Protein AF-A0A942P7G5-F1 (afdb_monomer_lite)

Sequence (363 aa):
MPALSTTRSLRNPAKSPTRCRNHKKAKTTAGSHGHAPYDFLNQSFAAVSHFDGCKRAKTPTVEKQFFASLNQFSNKYKLITITASSNTFPYCLLSAFEQAKKELSKSNPQTSLIITQNKGETMLATVEEIGISYTLYYVSLNALDWLHQRGEKKTFFLMLSIYSYLYNVIRMSLPSGNDFLTGCYDAIADWLENSECEYEPQEWKENKALITAMRRKQPILEGTVRAPIHLYAFEQRVKDYQPLEKNEEEFLGIAKRFLSLYVHYPQRNFFDNIYTEHLEEPEDERAYPDQYFSFFWDDNSWLHDCLMEYINSDLQERCVFEQPAVVEYFHSNGSTSNSNLNFEKLLLQSLSDLSTITYKLTA

pLDDT: mean 83.57, std 18.46, range [31.02, 98.69]

Radius of gyration: 32.18 Å; chains: 1; bounding box: 63×43×116 Å

Structure (mmCIF, N/CA/C/O backbone):
data_AF-A0A942P7G5-F1
#
_entry.id   AF-A0A942P7G5-F1
#
loop_
_atom_site.group_PDB
_atom_site.id
_atom_site.type_symbol
_atom_site.label_atom_id
_atom_site.label_alt_id
_atom_site.label_comp_id
_atom_site.label_asym_id
_atom_site.label_entity_id
_atom_site.label_seq_id
_atom_site.pdbx_PDB_ins_code
_atom_site.Cartn_x
_atom_site.Cartn_y
_atom_site.Cartn_z
_atom_site.occupancy
_atom_site.B_iso_or_equiv
_atom_site.auth_seq_id
_atom_site.auth_comp_id
_atom_site.auth_asym_id
_atom_site.auth_atom_id
_atom_site.pdbx_PDB_model_num
ATOM 1 N N . MET A 1 1 ? 27.234 10.888 30.099 1.00 33.59 1 MET A N 1
ATOM 2 C CA . MET A 1 1 ? 27.508 11.987 31.053 1.00 33.59 1 MET A CA 1
ATOM 3 C C . MET A 1 1 ? 26.619 11.806 32.285 1.00 33.59 1 MET A C 1
ATOM 5 O O . MET A 1 1 ? 25.441 12.120 32.189 1.00 33.59 1 MET A O 1
ATOM 9 N N . PRO A 1 2 ? 27.114 11.231 33.397 1.00 33.16 2 PRO A N 1
ATOM 10 C CA . PRO A 1 2 ? 26.359 11.122 34.645 1.00 33.16 2 PRO A CA 1
ATOM 11 C C . PRO A 1 2 ? 26.643 12.315 35.575 1.00 33.16 2 PRO A C 1
ATOM 13 O O . PRO A 1 2 ? 27.787 12.746 35.719 1.00 33.16 2 PRO A O 1
ATOM 16 N N . ALA A 1 3 ? 25.596 12.837 36.216 1.00 34.25 3 ALA A N 1
ATOM 17 C CA . ALA A 1 3 ? 25.679 13.927 37.182 1.00 34.25 3 ALA A CA 1
ATOM 18 C C . ALA A 1 3 ? 25.902 13.397 38.615 1.00 34.25 3 ALA A C 1
ATOM 20 O O . ALA A 1 3 ? 25.098 12.629 39.135 1.00 34.25 3 ALA A O 1
ATOM 21 N N . LEU A 1 4 ? 27.052 13.786 39.186 1.00 33.34 4 LEU A N 1
ATOM 22 C CA . LEU A 1 4 ? 27.293 14.423 40.501 1.00 33.34 4 LEU A CA 1
ATOM 23 C C . LEU A 1 4 ? 26.184 14.315 41.570 1.00 33.34 4 LEU A C 1
ATOM 25 O O . LEU A 1 4 ? 25.012 14.487 41.282 1.00 33.34 4 LEU A O 1
ATOM 29 N N . SER A 1 5 ? 26.439 14.286 42.874 1.00 33.31 5 SER A N 1
ATOM 30 C CA . SER A 1 5 ? 27.597 14.059 43.739 1.00 33.31 5 SER A CA 1
ATOM 31 C C . SER A 1 5 ? 27.008 14.0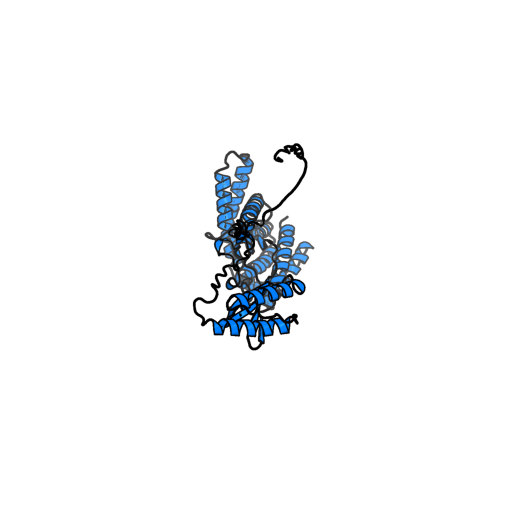54 45.157 1.00 33.31 5 SER A C 1
ATOM 33 O O . SER A 1 5 ? 26.158 14.873 45.504 1.00 33.31 5 SER A O 1
ATOM 35 N N . THR A 1 6 ? 27.452 13.107 45.967 1.00 37.81 6 THR A N 1
ATOM 36 C CA . THR A 1 6 ? 27.177 12.927 47.395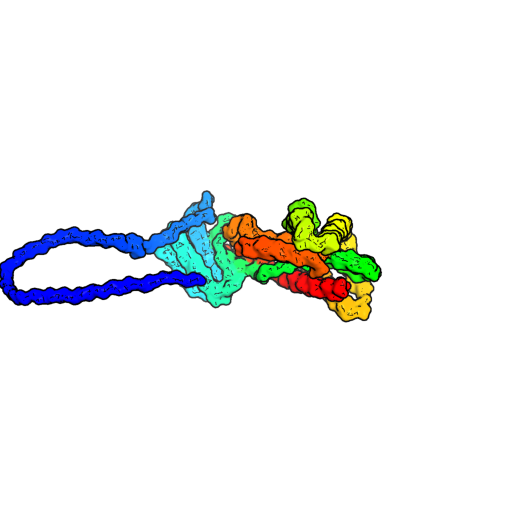 1.00 37.81 6 THR A CA 1
ATOM 37 C C . THR A 1 6 ? 27.602 14.120 48.253 1.00 37.81 6 THR A C 1
ATOM 39 O O . THR A 1 6 ? 28.708 14.617 48.095 1.00 37.81 6 THR A O 1
ATOM 42 N N . THR A 1 7 ? 26.827 14.457 49.289 1.00 33.00 7 THR A N 1
ATOM 43 C CA . THR A 1 7 ? 27.371 14.767 50.631 1.00 33.00 7 THR A CA 1
ATOM 44 C C . THR A 1 7 ? 26.280 14.638 51.703 1.00 33.00 7 THR A C 1
ATOM 46 O O . THR A 1 7 ? 25.320 15.401 51.752 1.00 33.00 7 THR A O 1
ATOM 49 N N . ARG A 1 8 ? 26.430 13.644 52.590 1.00 33.56 8 ARG A N 1
ATOM 50 C CA . ARG A 1 8 ? 25.669 13.506 53.843 1.00 33.56 8 ARG A CA 1
ATOM 51 C C . ARG A 1 8 ? 26.438 14.208 54.960 1.00 33.56 8 ARG A C 1
ATOM 53 O O . ARG A 1 8 ? 27.599 13.890 55.192 1.00 33.56 8 ARG A O 1
ATOM 60 N N . SER A 1 9 ? 25.774 15.105 55.683 1.00 33.72 9 SER A N 1
ATOM 61 C CA . SER A 1 9 ? 26.273 15.679 56.936 1.00 33.72 9 SER A CA 1
ATOM 62 C C . SER A 1 9 ? 25.771 14.845 58.123 1.00 33.72 9 SER A C 1
ATOM 64 O O . SER A 1 9 ? 24.569 14.632 58.294 1.00 33.72 9 SER A O 1
ATOM 66 N N . LEU A 1 10 ? 26.719 14.325 58.907 1.00 34.88 10 LEU A N 1
ATOM 67 C CA . LEU A 1 10 ? 26.517 13.558 60.137 1.00 34.88 10 LEU A CA 1
ATOM 68 C C . LEU A 1 10 ? 26.153 14.514 61.288 1.00 34.88 10 LEU A C 1
ATOM 70 O O . LEU A 1 10 ? 26.914 15.428 61.600 1.00 34.88 10 LEU A O 1
ATOM 74 N N . ARG A 1 11 ? 25.000 14.306 61.942 1.00 39.78 11 ARG A N 1
ATOM 75 C CA . ARG A 1 11 ? 24.613 15.037 63.165 1.00 39.78 11 ARG A CA 1
ATOM 76 C C . ARG A 1 11 ? 25.158 14.342 64.415 1.00 39.78 11 ARG A C 1
ATOM 78 O O . ARG A 1 11 ? 24.979 13.141 64.589 1.00 39.78 11 ARG A O 1
ATOM 85 N N . ASN A 1 12 ? 25.756 15.134 65.305 1.00 35.50 12 ASN A N 1
ATOM 86 C CA . ASN A 1 12 ? 26.215 14.714 66.631 1.00 35.50 12 ASN A CA 1
ATOM 87 C C . ASN A 1 12 ? 25.039 14.339 67.558 1.00 35.50 12 ASN A C 1
ATOM 89 O O . ASN A 1 12 ? 23.993 14.992 67.501 1.00 35.50 12 ASN A O 1
ATOM 93 N N . PRO A 1 13 ? 25.201 13.351 68.458 1.00 41.38 13 PRO A N 1
ATOM 94 C CA . PRO A 1 13 ? 24.170 12.993 69.426 1.00 41.38 13 PRO A CA 1
ATOM 95 C C . PRO A 1 13 ? 24.074 14.029 70.558 1.00 41.38 13 PRO A C 1
ATOM 97 O O . PRO A 1 13 ? 25.080 14.472 71.116 1.00 41.38 13 PRO A O 1
ATOM 100 N N . ALA A 1 14 ? 22.846 14.410 70.911 1.00 39.25 14 ALA A N 1
ATOM 101 C CA . ALA A 1 14 ? 22.562 15.321 72.015 1.00 39.25 14 ALA A CA 1
ATOM 102 C C . ALA A 1 14 ? 22.752 14.628 73.379 1.00 39.25 14 ALA A C 1
ATOM 104 O O . ALA A 1 14 ? 22.301 13.503 73.589 1.00 39.25 14 ALA A O 1
ATOM 105 N N . LYS A 1 15 ? 23.408 15.324 74.316 1.00 39.47 15 LYS A N 1
ATOM 106 C CA . LYS A 1 15 ? 23.588 14.902 75.715 1.00 39.47 15 LYS A CA 1
ATOM 107 C C . LYS A 1 15 ? 22.266 15.001 76.489 1.00 39.47 15 LYS A C 1
ATOM 109 O O . LYS A 1 15 ? 21.548 15.989 76.368 1.00 39.47 15 LYS A O 1
ATOM 114 N N . SER A 1 16 ? 21.987 14.013 77.334 1.00 38.44 16 SER A N 1
ATOM 115 C CA . SER A 1 16 ? 20.849 13.992 78.262 1.00 38.44 16 SER A CA 1
ATOM 116 C C . SER A 1 16 ? 21.123 14.806 79.536 1.00 38.44 16 SER A C 1
ATOM 118 O O . SER A 1 16 ? 22.168 14.581 80.153 1.00 38.44 16 SER A O 1
ATOM 120 N N . PRO A 1 17 ? 20.190 15.648 80.018 1.00 40.62 17 PRO A N 1
ATOM 121 C CA . PRO A 1 17 ? 20.192 16.114 81.397 1.00 40.62 17 PRO A CA 1
ATOM 122 C C . PRO A 1 17 ? 19.245 15.291 82.290 1.00 40.62 17 PRO A C 1
ATOM 124 O O . PRO A 1 17 ? 18.255 14.704 81.853 1.00 40.62 17 PRO A O 1
ATOM 127 N N . THR A 1 18 ? 19.602 15.241 83.568 1.00 33.59 18 THR A N 1
ATOM 128 C CA . THR A 1 18 ? 19.174 14.283 84.594 1.00 33.59 18 THR A CA 1
ATOM 129 C C . THR A 1 18 ? 17.963 14.762 85.426 1.00 33.59 18 THR A C 1
ATOM 131 O O . THR A 1 18 ? 17.911 15.910 85.839 1.00 33.59 18 THR A O 1
ATOM 134 N N . ARG A 1 19 ? 17.053 13.815 85.725 1.00 31.02 19 ARG A N 1
ATOM 135 C CA . ARG A 1 19 ? 16.113 13.626 86.871 1.00 31.02 19 ARG A CA 1
ATOM 136 C C . ARG A 1 19 ? 15.159 14.726 87.430 1.00 31.02 19 ARG A C 1
ATOM 138 O O . ARG A 1 19 ? 15.564 15.663 88.098 1.00 31.02 19 ARG A O 1
ATOM 145 N N . CYS A 1 20 ? 13.881 14.305 87.441 1.00 32.84 20 CYS A N 1
ATOM 146 C CA . CYS A 1 20 ? 12.905 14.181 88.556 1.00 32.84 20 CYS A CA 1
ATOM 147 C C . CYS A 1 20 ? 12.002 15.341 89.063 1.00 32.84 20 CYS A C 1
ATOM 149 O O . CYS A 1 20 ? 12.408 16.175 89.856 1.00 32.84 20 CYS A O 1
ATOM 151 N N . ARG A 1 21 ? 10.694 15.090 88.831 1.00 32.59 21 ARG A N 1
ATOM 152 C CA . ARG A 1 21 ? 9.511 15.113 89.738 1.00 32.59 21 ARG A CA 1
ATOM 153 C C . ARG A 1 21 ? 8.764 16.427 90.070 1.00 32.59 21 ARG A C 1
ATOM 155 O O . ARG A 1 21 ? 9.206 17.236 90.868 1.00 32.59 21 ARG A O 1
ATOM 162 N N . ASN A 1 22 ? 7.492 16.398 89.636 1.00 33.69 22 ASN A N 1
ATOM 163 C CA . ASN A 1 22 ? 6.233 16.580 90.390 1.00 33.69 22 ASN A CA 1
ATOM 164 C C . ASN A 1 22 ? 5.309 17.780 90.070 1.00 33.69 22 ASN A C 1
ATOM 166 O O . ASN A 1 22 ? 5.595 18.930 90.362 1.00 33.69 22 ASN A O 1
ATOM 170 N N . HIS A 1 23 ? 4.113 17.383 89.607 1.00 38.69 23 HIS A N 1
ATOM 171 C CA . HIS A 1 23 ? 2.764 17.924 89.828 1.00 38.69 23 HIS A CA 1
ATOM 172 C C . HIS A 1 23 ? 2.414 19.366 89.426 1.00 38.69 23 HIS A C 1
ATOM 174 O O . HIS A 1 23 ? 2.637 20.311 90.172 1.00 38.69 23 HIS A O 1
ATOM 180 N N . LYS A 1 24 ? 1.603 19.474 88.361 1.00 37.78 24 LYS A N 1
ATOM 181 C CA . LYS A 1 24 ? 0.231 20.028 88.397 1.00 37.78 24 LYS A CA 1
ATOM 182 C C . LYS A 1 24 ? -0.483 19.704 87.077 1.00 37.78 24 LYS A C 1
ATOM 184 O O . LYS A 1 24 ? 0.088 19.878 86.007 1.00 37.78 24 LYS A O 1
ATOM 189 N N . LYS A 1 25 ? -1.721 19.198 87.156 1.00 49.53 25 LYS A N 1
ATOM 190 C CA . LYS A 1 25 ? -2.608 18.995 85.996 1.00 49.53 25 LYS A CA 1
ATOM 191 C C . LYS A 1 25 ? -2.869 20.356 85.341 1.00 49.53 25 LYS A C 1
ATOM 193 O O . LYS A 1 25 ? -3.625 21.153 85.890 1.00 49.53 25 LYS A O 1
ATOM 198 N N . ALA A 1 26 ? -2.252 20.611 84.192 1.00 41.62 26 ALA A N 1
ATOM 199 C CA . ALA A 1 26 ? -2.633 21.705 83.310 1.00 41.62 26 ALA A CA 1
ATOM 200 C C . ALA A 1 26 ? -3.673 21.184 82.310 1.00 41.62 26 ALA A C 1
ATOM 202 O O . ALA A 1 26 ? -3.536 20.086 81.773 1.00 41.62 26 ALA A O 1
ATOM 203 N N . LYS A 1 27 ? -4.746 21.959 82.139 1.00 44.16 27 LYS A N 1
ATOM 204 C CA . LYS A 1 27 ? -5.853 21.701 81.215 1.00 44.16 27 LYS A CA 1
ATOM 205 C C . LYS A 1 27 ? -5.316 21.412 79.813 1.00 44.16 27 LYS A C 1
ATOM 207 O O . LYS A 1 27 ? -4.472 22.157 79.326 1.00 44.16 27 LYS A O 1
ATOM 212 N N . THR A 1 28 ? -5.849 20.380 79.165 1.00 37.69 28 THR A N 1
ATOM 213 C CA . THR A 1 28 ? -5.653 20.124 77.738 1.00 37.69 28 THR A CA 1
ATOM 214 C C . THR A 1 28 ? -6.253 21.296 76.964 1.00 37.69 28 THR A C 1
ATOM 216 O O . THR A 1 28 ? -7.458 21.354 76.730 1.00 37.69 28 THR A O 1
ATOM 219 N N . THR A 1 29 ? -5.434 22.283 76.616 1.00 45.34 29 THR A N 1
ATOM 220 C CA . THR A 1 29 ? -5.747 23.195 75.521 1.00 45.34 29 THR A CA 1
ATOM 221 C C . THR A 1 29 ? -5.783 22.345 74.261 1.00 45.34 29 THR A C 1
ATOM 223 O O . THR A 1 29 ? -4.770 21.765 73.873 1.00 45.34 29 THR A O 1
ATOM 226 N N . ALA A 1 30 ? -6.968 22.214 73.665 1.00 48.12 30 ALA A N 1
ATOM 227 C CA . ALA A 1 30 ? -7.118 2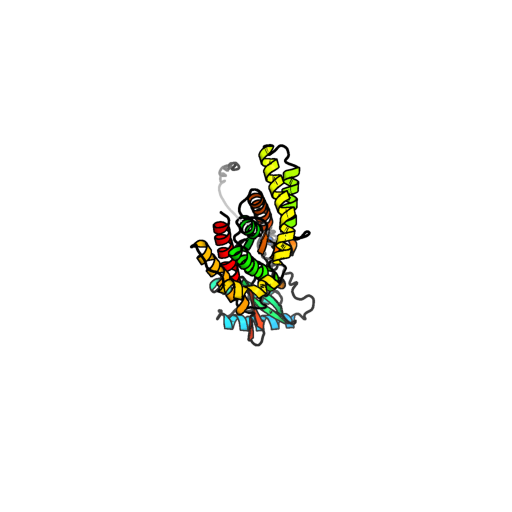1.676 72.325 1.00 48.12 30 ALA A CA 1
ATOM 228 C C . ALA A 1 30 ? -6.289 22.562 71.387 1.00 48.12 30 ALA A C 1
ATOM 230 O O . ALA A 1 30 ? -6.684 23.681 71.065 1.00 48.12 30 ALA A O 1
ATOM 231 N N . GLY A 1 31 ? -5.093 22.093 71.031 1.00 42.81 31 GLY A N 1
ATOM 232 C CA . GLY A 1 31 ? -4.330 22.679 69.944 1.00 42.81 31 GLY A CA 1
ATOM 233 C C . GLY A 1 31 ? -5.167 22.570 68.677 1.00 42.81 31 GLY A C 1
ATOM 234 O O . GLY A 1 31 ? -5.788 21.532 68.431 1.00 42.81 31 GLY A O 1
ATOM 235 N N . SER A 1 32 ? -5.214 23.646 67.896 1.00 43.31 32 SER A N 1
ATOM 236 C CA . SER A 1 32 ? -5.678 23.577 66.516 1.00 43.31 32 SER A CA 1
ATOM 237 C C . SER A 1 32 ? -5.000 22.382 65.850 1.00 43.31 32 SER A C 1
ATOM 239 O O . SER A 1 32 ? -3.783 22.213 65.965 1.00 43.31 32 SER A O 1
ATOM 241 N N . HIS A 1 33 ? -5.798 21.510 65.228 1.00 52.12 33 HIS A N 1
ATOM 242 C CA . HIS A 1 33 ? -5.269 20.402 64.444 1.00 52.12 33 HIS A CA 1
ATOM 243 C C . HIS A 1 33 ? -4.253 20.998 63.473 1.00 52.12 33 HIS A C 1
ATOM 245 O O . HIS A 1 33 ? -4.576 21.934 62.740 1.00 52.12 33 HIS A O 1
ATOM 251 N N . GLY A 1 34 ? -3.003 20.539 63.575 1.00 50.81 34 GLY A N 1
ATOM 252 C CA . GLY A 1 34 ? -1.918 21.038 62.749 1.00 50.81 34 GLY A CA 1
ATOM 253 C C . GLY A 1 34 ? -2.348 20.994 61.292 1.00 50.81 34 GLY A C 1
ATOM 254 O O . GLY A 1 34 ? -2.881 19.982 60.842 1.00 50.81 34 GLY A O 1
ATOM 255 N N . HIS A 1 35 ? -2.153 22.104 60.582 1.00 55.38 35 HIS A N 1
ATOM 256 C CA . HIS A 1 35 ? -2.294 22.152 59.134 1.00 55.38 35 HIS A CA 1
ATOM 257 C C . HIS A 1 35 ? -1.523 20.970 58.544 1.00 55.38 35 HIS A C 1
ATOM 259 O O . HIS A 1 35 ? -0.297 20.961 58.619 1.00 55.38 35 HIS A O 1
ATOM 265 N N . ALA A 1 36 ? -2.230 19.973 58.008 1.00 58.88 36 ALA A N 1
ATOM 266 C CA . ALA A 1 36 ? -1.640 18.905 57.219 1.00 58.88 36 ALA A CA 1
ATOM 267 C C . ALA A 1 36 ? -1.249 19.526 55.868 1.00 58.88 36 ALA A C 1
ATOM 269 O O . ALA A 1 36 ? -2.125 19.752 55.034 1.00 58.88 36 ALA A O 1
ATOM 270 N N . PRO A 1 37 ? 0.034 19.855 55.618 1.00 57.62 37 PRO A N 1
ATOM 271 C CA . PRO A 1 37 ? 0.430 20.584 54.410 1.00 57.62 37 PRO A CA 1
ATOM 272 C C . PRO A 1 37 ? 0.316 19.712 53.149 1.00 57.62 37 PRO A C 1
ATOM 274 O O . PRO A 1 37 ? 0.441 20.212 52.037 1.00 57.62 37 PRO A O 1
ATOM 277 N N . TYR A 1 38 ? 0.100 18.405 53.332 1.00 56.22 38 TYR A N 1
ATOM 278 C CA . TYR A 1 38 ? 0.186 17.371 52.304 1.00 56.22 38 TYR A CA 1
ATOM 279 C C . TYR A 1 38 ? -1.152 16.683 52.015 1.00 56.22 38 TYR A C 1
ATOM 281 O O . TYR A 1 38 ? -1.185 15.764 51.203 1.00 56.22 38 TYR A O 1
ATOM 289 N N . ASP A 1 39 ? -2.259 17.109 52.635 1.00 55.41 39 ASP A N 1
ATOM 290 C CA . ASP A 1 39 ? -3.559 16.456 52.414 1.00 55.41 39 ASP A CA 1
ATOM 291 C C . ASP A 1 39 ? -4.057 16.616 50.971 1.00 55.41 39 ASP A C 1
ATOM 293 O O . ASP A 1 39 ? -4.753 15.744 50.463 1.00 55.41 39 ASP A O 1
ATOM 297 N N . PHE A 1 40 ? -3.634 17.670 50.264 1.00 64.06 40 PHE A N 1
ATOM 298 C CA . PHE A 1 40 ? -3.947 17.841 48.843 1.00 64.06 40 PHE A CA 1
ATOM 299 C C . PHE A 1 40 ? -3.238 16.813 47.939 1.00 64.06 40 PHE A C 1
ATOM 301 O O . PHE A 1 40 ? -3.746 16.507 46.867 1.00 64.06 40 PHE A O 1
ATOM 308 N N . LEU A 1 41 ? -2.092 16.260 48.365 1.00 61.03 41 LEU A N 1
ATOM 309 C CA . LEU A 1 41 ? -1.337 15.250 47.605 1.00 61.03 41 LEU A CA 1
ATOM 310 C C . LEU A 1 41 ? -1.914 13.837 47.767 1.00 61.03 41 LEU A C 1
ATOM 312 O O . LEU A 1 41 ? -1.601 12.958 46.971 1.00 61.03 41 LEU A O 1
ATOM 316 N N . ASN A 1 42 ? -2.760 13.623 48.779 1.00 57.69 42 ASN A N 1
ATOM 317 C CA . ASN A 1 42 ? -3.476 12.365 49.000 1.00 57.69 42 ASN A CA 1
ATOM 318 C C . ASN A 1 42 ? -4.873 12.356 48.358 1.00 57.69 42 ASN A C 1
ATOM 320 O O . ASN A 1 42 ? -5.586 11.358 48.459 1.00 57.69 42 ASN A O 1
ATOM 324 N N . GLN A 1 43 ? -5.284 13.451 47.713 1.00 58.41 43 GLN A N 1
ATOM 325 C CA . GLN A 1 43 ? -6.537 13.497 46.971 1.00 58.41 43 GLN A CA 1
ATOM 326 C C . GLN A 1 43 ? -6.298 13.049 45.531 1.00 58.41 43 GLN A C 1
ATOM 328 O O . GLN A 1 43 ? -5.663 13.741 44.739 1.00 58.41 43 GLN A O 1
ATOM 333 N N . SER A 1 44 ? -6.835 11.882 45.175 1.00 59.19 44 SER A N 1
ATOM 334 C CA . SER A 1 44 ? -7.008 11.508 43.776 1.00 59.19 44 SER A CA 1
ATOM 335 C C . SER A 1 44 ? -8.251 12.214 43.245 1.00 59.19 44 SER A C 1
ATOM 337 O O . SER A 1 44 ? -9.374 11.881 43.633 1.00 59.19 44 SER A O 1
ATOM 339 N N . PHE A 1 45 ? -8.067 13.188 42.363 1.00 62.47 45 PHE A N 1
ATOM 340 C CA . PHE A 1 45 ? -9.181 13.736 41.602 1.00 62.47 45 PHE A CA 1
ATOM 341 C C . PHE A 1 45 ? -9.605 12.713 40.550 1.00 62.47 45 PHE A C 1
ATOM 343 O O . PHE A 1 45 ? -8.759 12.097 39.899 1.00 62.47 45 PHE A O 1
ATOM 350 N N . ALA A 1 46 ? -10.914 12.522 40.386 1.00 57.66 46 ALA A N 1
ATOM 351 C CA . ALA A 1 46 ? -11.411 11.819 39.214 1.00 57.66 46 ALA A CA 1
ATOM 352 C C . ALA A 1 46 ? -10.934 12.580 37.968 1.00 57.66 46 ALA A C 1
ATOM 354 O O . ALA A 1 46 ? -10.930 13.814 37.968 1.00 57.66 46 ALA A O 1
ATOM 355 N N . ALA A 1 47 ? -10.495 11.849 36.941 1.00 55.41 47 ALA A N 1
ATOM 356 C CA . ALA A 1 47 ? -10.040 12.463 35.703 1.00 55.41 47 ALA A CA 1
ATOM 357 C C . ALA A 1 47 ? -11.122 13.418 35.185 1.00 55.41 47 ALA A C 1
ATOM 359 O O . ALA A 1 47 ? -12.298 13.052 35.114 1.00 55.41 47 ALA A O 1
ATOM 360 N N . VAL A 1 48 ? -10.727 14.645 34.842 1.00 54.34 48 VAL A N 1
ATOM 361 C CA . VAL A 1 48 ? -11.625 15.591 34.183 1.00 54.34 48 VAL A CA 1
ATOM 362 C C . VAL A 1 48 ? -11.909 15.025 32.798 1.00 54.34 48 VAL A C 1
ATOM 364 O O . VAL A 1 48 ? -11.101 15.147 31.884 1.00 54.34 48 VAL A O 1
ATOM 367 N N . SER A 1 49 ? -13.037 14.336 32.660 1.00 49.88 49 SER A N 1
ATOM 368 C CA . SER A 1 49 ? -13.440 13.756 31.389 1.00 49.88 49 SER A CA 1
ATOM 369 C C . SER A 1 49 ? -14.185 14.802 30.567 1.00 49.88 49 SER A C 1
ATOM 371 O O . SER A 1 49 ? -15.334 15.136 30.874 1.00 49.88 49 SER A O 1
ATOM 373 N N . HIS A 1 50 ? -13.564 15.283 29.494 1.00 47.84 50 HIS A N 1
ATOM 374 C CA . HIS A 1 50 ? -14.294 15.916 28.403 1.00 47.84 50 HIS A CA 1
ATOM 375 C C . HIS A 1 50 ? -14.989 14.811 27.599 1.00 47.84 50 HIS A C 1
ATOM 377 O O . HIS A 1 50 ? -14.413 14.215 26.698 1.00 47.84 50 HIS A O 1
ATOM 383 N N . PHE A 1 51 ? -16.233 14.481 27.958 1.00 51.22 51 PHE A N 1
ATOM 384 C CA . PHE A 1 51 ? -17.071 13.616 27.126 1.00 51.22 51 PHE A CA 1
ATOM 385 C C . PHE A 1 51 ? -17.571 14.437 25.925 1.00 51.22 51 PHE A C 1
ATOM 387 O O . PHE A 1 51 ? -18.695 14.939 25.922 1.00 51.22 51 PHE A O 1
ATOM 394 N N . ASP A 1 52 ? -16.715 14.626 24.917 1.00 52.59 52 ASP A N 1
ATOM 395 C CA . ASP A 1 52 ? -17.044 15.381 23.696 1.00 52.59 52 ASP A CA 1
ATOM 396 C C . ASP A 1 52 ? -18.041 14.639 22.785 1.00 52.59 52 ASP A C 1
ATOM 398 O O . ASP A 1 52 ? -18.701 15.247 21.938 1.00 52.59 52 ASP A O 1
ATOM 402 N N . GLY A 1 53 ? -18.231 13.336 23.017 1.00 48.78 53 GLY A N 1
ATOM 403 C CA . GLY A 1 53 ? -19.025 12.439 22.178 1.00 48.78 53 GLY A CA 1
ATOM 404 C C . GLY A 1 53 ? -20.530 12.711 22.126 1.00 48.78 53 GLY A C 1
ATOM 405 O O . GLY A 1 53 ? -21.231 11.978 21.441 1.00 48.78 53 GLY A O 1
ATOM 406 N N . CYS A 1 54 ? -21.076 13.715 22.825 1.00 47.22 54 CYS A N 1
ATOM 407 C CA . CYS A 1 54 ? -22.521 13.984 22.848 1.00 47.22 54 CYS A CA 1
ATOM 408 C C . CYS A 1 54 ? -22.872 15.475 22.969 1.00 47.22 54 CYS A C 1
ATOM 410 O O . CYS A 1 54 ? -23.621 15.875 23.855 1.00 47.22 54 CYS A O 1
ATOM 412 N N . LYS A 1 55 ? -22.440 16.317 22.023 1.00 46.94 55 LYS A N 1
ATOM 413 C CA . LYS A 1 55 ? -22.895 17.727 21.965 1.00 46.94 55 LYS A CA 1
ATOM 414 C C . LYS A 1 55 ? -24.404 17.899 21.671 1.00 46.94 55 LYS A C 1
ATOM 416 O O . LYS A 1 55 ? -24.899 19.022 21.692 1.00 46.94 55 LYS A O 1
ATOM 421 N N . ARG A 1 56 ? -25.159 16.817 21.399 1.00 42.97 56 ARG A N 1
ATOM 422 C CA . ARG A 1 56 ? -26.586 16.869 20.997 1.00 42.97 56 ARG A CA 1
ATOM 423 C C . ARG A 1 56 ? -27.544 15.863 21.660 1.00 42.97 56 ARG A C 1
ATOM 425 O O . ARG A 1 56 ? -28.749 15.984 21.445 1.00 42.97 56 ARG A O 1
ATOM 432 N N . ALA A 1 57 ? -27.079 14.897 22.452 1.00 50.38 57 ALA A N 1
ATOM 433 C CA . ALA A 1 57 ? -27.941 13.828 22.973 1.00 50.38 57 ALA A CA 1
ATOM 434 C C . ALA A 1 57 ? -28.382 14.071 24.427 1.00 50.38 57 ALA A C 1
ATOM 436 O O . ALA A 1 57 ? -27.610 14.544 25.258 1.00 50.38 57 ALA A O 1
ATOM 437 N N . LYS A 1 58 ? -29.633 13.716 24.755 1.00 59.69 58 LYS A N 1
ATOM 438 C CA . LYS A 1 58 ? -30.129 13.729 26.141 1.00 59.69 58 LYS A CA 1
ATOM 439 C C . LYS A 1 58 ? -29.359 12.678 26.946 1.00 59.69 58 LYS A C 1
ATOM 441 O O . LYS A 1 58 ? -29.460 11.490 26.648 1.00 59.69 58 LYS A O 1
ATOM 446 N N . THR A 1 59 ? -28.659 13.113 27.989 1.00 65.50 59 THR A N 1
ATOM 447 C CA . THR A 1 59 ? -27.777 12.326 28.873 1.00 65.50 59 THR A CA 1
ATOM 448 C C . THR A 1 59 ? -28.291 10.919 29.244 1.00 65.50 59 THR A C 1
ATOM 450 O O . THR A 1 59 ? -27.534 9.963 29.093 1.00 65.50 59 THR A O 1
ATOM 453 N N . PRO A 1 60 ? -29.577 10.722 29.619 1.00 70.12 60 PRO A N 1
ATOM 454 C CA . PRO A 1 60 ? -30.100 9.397 29.986 1.00 70.12 60 PRO A CA 1
ATOM 455 C C . PRO A 1 60 ? -30.214 8.415 28.810 1.00 70.12 60 PRO A C 1
ATOM 457 O O . PRO A 1 60 ? -30.258 7.203 28.999 1.00 70.12 60 PRO A O 1
ATOM 460 N N . THR A 1 61 ? -30.322 8.932 27.583 1.00 81.88 61 THR A N 1
ATOM 461 C CA . THR A 1 61 ? -30.468 8.102 26.377 1.00 81.88 61 THR A CA 1
ATOM 462 C C . THR A 1 61 ? -29.128 7.482 25.995 1.00 81.88 61 THR A C 1
ATOM 464 O O . THR A 1 61 ? -29.076 6.295 25.695 1.00 81.88 61 THR A O 1
ATOM 467 N N . VAL A 1 62 ? -28.051 8.264 26.104 1.00 83.00 62 VAL A N 1
ATOM 468 C CA . VAL A 1 62 ? -26.670 7.844 25.826 1.00 83.00 62 VAL A CA 1
ATOM 469 C C . VAL A 1 62 ? -26.239 6.736 26.778 1.00 83.00 62 VAL A C 1
ATOM 471 O O . VAL A 1 62 ? -25.769 5.690 26.343 1.00 83.00 62 VAL A O 1
ATOM 474 N N . GLU A 1 63 ? -26.462 6.937 28.078 1.00 85.44 63 GLU A N 1
ATOM 475 C CA . GLU A 1 63 ? -26.134 5.947 29.106 1.00 85.44 63 GLU A CA 1
ATOM 476 C C . GLU A 1 63 ? -26.867 4.621 28.859 1.00 85.44 63 GLU A C 1
ATOM 478 O O . GLU A 1 63 ? -26.259 3.551 28.855 1.00 85.44 63 GLU A O 1
ATOM 483 N N . LYS A 1 64 ? -28.171 4.686 28.565 1.00 86.62 64 LYS A N 1
ATOM 484 C CA . LYS A 1 64 ? -28.977 3.498 28.268 1.00 86.62 64 LYS A CA 1
ATOM 485 C C . LYS A 1 64 ? -28.495 2.762 27.013 1.00 86.62 64 LYS A C 1
ATOM 487 O O . LYS A 1 64 ? -28.428 1.534 27.029 1.00 86.62 64 LYS A O 1
ATOM 492 N N . GLN A 1 65 ? -28.196 3.489 25.935 1.00 88.81 65 GLN A N 1
ATOM 493 C CA . GLN A 1 65 ? -27.705 2.903 24.684 1.00 88.81 65 GLN A CA 1
ATOM 494 C C . GLN A 1 65 ? -26.337 2.238 24.884 1.00 88.81 65 GLN A C 1
ATOM 496 O O . GLN A 1 65 ? -26.156 1.086 24.491 1.00 88.81 65 GLN A O 1
ATOM 501 N N . PHE A 1 66 ? -25.429 2.904 25.601 1.00 90.19 66 PHE A N 1
ATOM 502 C CA . PHE A 1 66 ? -24.126 2.353 25.959 1.00 90.19 66 PHE A CA 1
ATOM 503 C C . PHE A 1 66 ? -24.250 1.041 26.741 1.00 90.19 66 PHE A C 1
ATOM 505 O O . PHE A 1 66 ? -23.655 0.042 26.350 1.00 90.19 66 PHE A O 1
ATOM 512 N N . PHE A 1 67 ? -25.048 0.993 27.814 1.00 90.06 67 PHE A N 1
ATOM 513 C CA . PHE A 1 67 ? -25.177 -0.236 28.608 1.00 90.06 67 PHE A CA 1
ATOM 514 C C . PHE A 1 67 ? -25.895 -1.362 27.852 1.00 90.06 67 PHE A C 1
ATOM 516 O O . PHE A 1 67 ? -25.574 -2.534 28.048 1.00 90.06 67 PHE A O 1
ATOM 523 N N . ALA A 1 68 ? -26.830 -1.036 26.954 1.00 90.06 68 ALA A N 1
ATOM 524 C CA . ALA A 1 68 ? -27.421 -2.031 26.061 1.00 90.06 68 ALA A CA 1
ATOM 525 C C . ALA A 1 68 ? -26.362 -2.642 25.126 1.00 90.06 68 ALA A C 1
ATOM 527 O O . ALA A 1 68 ? -26.302 -3.862 24.979 1.00 90.06 68 ALA A O 1
ATOM 528 N N . SER A 1 69 ? -25.498 -1.800 24.559 1.00 92.62 69 SER A N 1
ATOM 529 C CA . SER A 1 69 ? -24.365 -2.215 23.730 1.00 92.62 69 SER A CA 1
ATOM 530 C C . SER A 1 69 ? -23.344 -3.054 24.514 1.00 92.62 69 SER A C 1
ATOM 532 O O . SER A 1 69 ? -22.948 -4.133 24.070 1.00 92.62 69 SER A O 1
ATOM 534 N N . LEU A 1 70 ? -22.999 -2.629 25.734 1.00 91.31 70 LEU A N 1
ATOM 535 C CA . LEU A 1 70 ? -22.097 -3.342 26.643 1.00 91.31 70 LEU A CA 1
ATOM 536 C C . LEU A 1 70 ? -22.589 -4.749 26.975 1.00 91.31 70 LEU A C 1
ATOM 538 O O . LEU A 1 70 ? -21.782 -5.674 27.048 1.00 91.31 70 LEU A O 1
ATOM 542 N N . ASN A 1 71 ? -23.899 -4.933 27.141 1.00 89.69 71 ASN A N 1
ATOM 543 C CA . ASN A 1 71 ? -24.471 -6.258 27.356 1.00 89.69 71 ASN A CA 1
ATOM 544 C C . ASN A 1 71 ? -24.263 -7.168 26.138 1.00 89.69 71 ASN A C 1
ATOM 546 O O . ASN A 1 71 ? -23.857 -8.316 26.307 1.00 89.69 71 ASN A O 1
ATOM 550 N N . GLN A 1 72 ? -24.484 -6.669 24.917 1.00 90.62 72 GLN A N 1
ATOM 551 C CA . GLN A 1 72 ? -24.245 -7.465 23.705 1.00 90.62 72 GLN A CA 1
ATOM 552 C C . GLN A 1 72 ? -22.768 -7.812 23.525 1.00 90.62 72 GLN A C 1
ATOM 554 O O . GLN A 1 72 ? -22.430 -8.965 23.258 1.00 90.62 72 GLN A O 1
ATOM 559 N N . PHE A 1 73 ? -21.889 -6.835 23.738 1.00 91.62 73 PHE A N 1
ATOM 560 C CA . PHE A 1 73 ? -20.445 -7.034 23.733 1.00 91.62 73 PHE A CA 1
ATOM 561 C C . PHE A 1 73 ? -20.018 -8.099 24.761 1.00 91.62 73 PHE A C 1
ATOM 563 O O . PHE A 1 73 ? -19.362 -9.082 24.412 1.00 91.62 73 PHE A O 1
ATOM 570 N N . SER A 1 74 ? -20.470 -7.967 26.011 1.00 90.06 74 SER A N 1
ATOM 571 C CA . SER A 1 74 ? -20.140 -8.900 27.098 1.00 90.06 74 SER A CA 1
ATOM 572 C C . SER A 1 74 ? -20.634 -10.317 26.806 1.00 90.06 74 SER A C 1
ATOM 574 O O . SER A 1 74 ? -19.913 -11.280 27.060 1.00 90.06 74 SER A O 1
ATOM 576 N N . ASN A 1 75 ? -21.828 -10.452 26.219 1.00 88.69 75 ASN A N 1
ATOM 577 C CA . ASN A 1 75 ? -22.379 -11.742 25.805 1.00 88.69 75 ASN A CA 1
ATOM 578 C C . ASN A 1 75 ? -21.533 -12.399 24.708 1.00 88.69 75 ASN A C 1
ATOM 580 O O . ASN A 1 75 ? -21.252 -13.596 24.790 1.00 88.69 75 ASN A O 1
ATOM 584 N N . LYS A 1 76 ? -21.107 -11.629 23.696 1.00 89.44 76 LYS A N 1
ATOM 5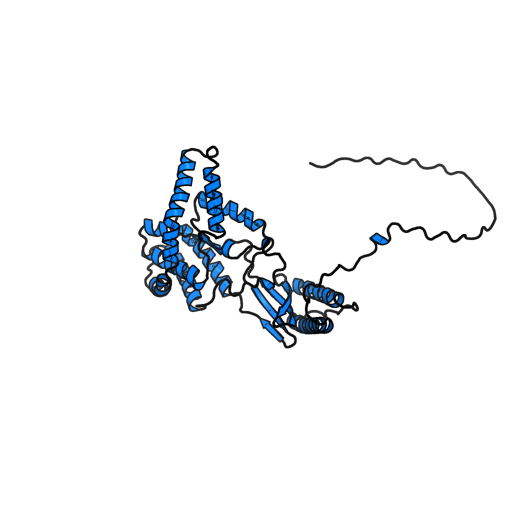85 C CA . LYS A 1 76 ? -20.305 -12.147 22.581 1.00 89.44 76 LYS A CA 1
ATOM 586 C C . LYS A 1 76 ? -18.942 -12.652 23.052 1.00 89.44 76 LYS A C 1
ATOM 588 O O . LYS A 1 76 ? -18.566 -13.781 22.738 1.00 89.44 76 LYS A O 1
ATOM 593 N N . TYR A 1 77 ? -18.227 -11.833 23.819 1.00 87.50 77 TYR A N 1
ATOM 594 C CA . TYR A 1 77 ? -16.885 -12.160 24.309 1.00 87.50 77 TYR A CA 1
ATOM 595 C C . TYR A 1 77 ? -16.894 -13.001 25.595 1.00 87.50 77 TYR A C 1
ATOM 597 O O . TYR A 1 77 ? -15.833 -13.359 26.097 1.00 87.50 77 TYR A O 1
ATOM 605 N N . LYS A 1 78 ? -18.082 -13.365 26.106 1.00 86.31 78 LYS A N 1
ATOM 606 C CA . LYS A 1 78 ? -18.279 -14.151 27.338 1.00 86.31 78 LYS A CA 1
ATOM 607 C C . LYS A 1 78 ? -17.515 -13.562 28.530 1.00 86.31 78 LYS A C 1
ATOM 609 O O . LYS A 1 78 ? -16.877 -14.289 29.291 1.00 86.31 78 LYS A O 1
ATOM 614 N N . LEU A 1 79 ? -17.563 -12.238 28.662 1.00 81.19 79 LEU A N 1
ATOM 615 C CA . LEU A 1 79 ? -16.836 -11.516 29.701 1.00 81.19 79 LEU A CA 1
ATOM 616 C C . LEU A 1 79 ? -17.467 -11.741 31.078 1.00 81.19 79 LEU A C 1
ATOM 618 O O . LEU A 1 79 ? -18.679 -11.930 31.205 1.00 81.19 79 LEU A O 1
ATOM 622 N N . ILE A 1 80 ? -16.634 -11.685 32.121 1.00 73.62 80 ILE A N 1
ATOM 623 C CA . ILE A 1 80 ? -17.105 -11.617 33.509 1.00 73.62 80 ILE A CA 1
ATOM 624 C C . ILE A 1 80 ? -17.921 -10.329 33.662 1.00 73.62 80 ILE A C 1
ATOM 626 O O . ILE A 1 80 ? -17.552 -9.298 33.104 1.00 73.62 80 ILE A O 1
ATOM 630 N N . THR A 1 81 ? -19.028 -10.393 34.405 1.00 67.38 81 THR A N 1
ATOM 631 C CA . THR A 1 81 ? -19.980 -9.291 34.585 1.00 67.38 81 THR A CA 1
ATOM 632 C C . THR A 1 81 ? -19.278 -7.963 34.871 1.00 67.38 81 THR A C 1
ATOM 634 O O . THR A 1 81 ? -18.727 -7.753 35.954 1.00 67.38 81 THR A O 1
ATOM 637 N N . ILE A 1 82 ? -19.336 -7.049 33.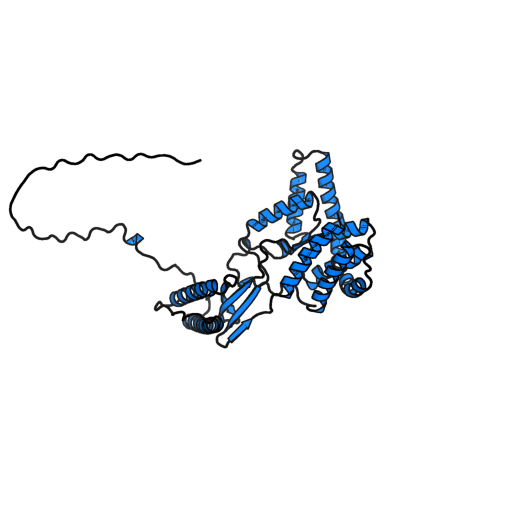903 1.00 73.94 82 ILE A N 1
ATOM 638 C CA . ILE A 1 82 ? -18.818 -5.690 34.047 1.00 73.94 82 ILE A CA 1
ATOM 639 C C . ILE A 1 82 ? -19.785 -4.947 34.963 1.00 73.94 82 ILE A C 1
ATOM 641 O O . 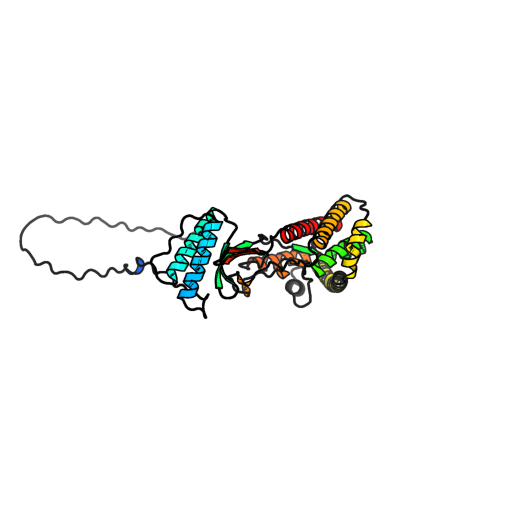ILE A 1 82 ? -20.959 -4.762 34.637 1.00 73.94 82 ILE A O 1
ATOM 645 N N . THR A 1 83 ? -19.317 -4.580 36.153 1.00 64.38 83 THR A N 1
ATOM 646 C CA . THR A 1 83 ? -20.188 -3.969 37.160 1.00 64.38 83 THR A CA 1
ATOM 647 C C . THR A 1 83 ? -20.261 -2.472 36.895 1.00 64.38 83 THR A C 1
ATOM 649 O O . THR A 1 83 ? -19.240 -1.782 36.938 1.00 64.38 83 THR A O 1
ATOM 652 N N . ALA A 1 84 ? -21.466 -1.962 36.631 1.00 66.00 84 ALA A N 1
ATOM 653 C CA . ALA A 1 84 ? -21.691 -0.525 36.570 1.00 66.00 84 ALA A CA 1
ATOM 654 C C . ALA A 1 84 ? -21.324 0.088 37.929 1.00 66.00 84 ALA A C 1
ATOM 656 O O . ALA A 1 84 ? -21.848 -0.317 38.969 1.00 66.00 84 ALA A O 1
ATOM 657 N N . SER A 1 85 ? -20.389 1.038 37.922 1.00 66.19 85 SER A N 1
ATOM 658 C CA . SER A 1 85 ? -20.042 1.802 39.120 1.00 66.19 85 SER A CA 1
ATOM 659 C C . SER A 1 85 ? -21.284 2.521 39.661 1.00 66.19 85 SER A C 1
ATOM 661 O O . SER A 1 85 ? -22.117 2.983 38.884 1.00 66.19 85 SER A O 1
ATOM 663 N N . SER A 1 86 ? -21.387 2.677 40.985 1.00 70.12 86 SER A N 1
ATOM 664 C CA . SER A 1 86 ? -22.432 3.490 41.631 1.00 70.12 86 SER A CA 1
ATOM 665 C C . SER A 1 86 ? -22.318 4.993 41.332 1.00 70.12 86 SER A C 1
ATOM 667 O O . SER A 1 86 ? -23.119 5.781 41.831 1.00 70.12 86 SER A O 1
ATOM 669 N N . ASN A 1 87 ? -21.293 5.406 40.583 1.00 68.06 87 ASN A N 1
ATOM 670 C CA . ASN A 1 87 ? -21.061 6.794 40.205 1.00 68.06 87 ASN A CA 1
ATOM 671 C C . ASN A 1 87 ? -22.109 7.284 39.196 1.00 68.06 87 ASN A C 1
ATOM 673 O O . ASN A 1 87 ? -22.666 6.511 38.425 1.00 68.06 87 ASN A O 1
ATOM 677 N N . THR A 1 88 ? -22.349 8.592 39.159 1.00 75.81 88 THR A N 1
ATOM 678 C CA . THR A 1 88 ? -23.231 9.203 38.158 1.00 75.81 88 THR A CA 1
ATOM 679 C C . THR A 1 88 ? -22.528 9.358 36.812 1.00 75.81 88 THR A C 1
ATOM 681 O O . THR A 1 88 ? -21.296 9.391 36.734 1.00 75.81 88 THR A O 1
ATOM 684 N N . PHE A 1 89 ? -23.312 9.524 35.749 1.00 75.25 89 PHE A N 1
ATOM 685 C CA . PHE A 1 89 ? -22.813 9.906 34.430 1.00 75.25 89 PHE A CA 1
ATOM 686 C C . PHE A 1 89 ? -21.844 11.110 34.507 1.00 75.25 89 PHE A C 1
ATOM 688 O O . PHE A 1 89 ? -22.118 12.047 35.265 1.00 75.25 89 PHE A O 1
ATOM 695 N N . PRO A 1 90 ? -20.740 11.131 33.731 1.00 76.81 90 PRO A N 1
ATOM 696 C CA . PRO A 1 90 ? -20.281 10.111 32.773 1.00 76.81 90 PRO A CA 1
ATOM 697 C C . PRO A 1 90 ? -19.405 9.006 33.396 1.00 76.81 90 PRO A C 1
ATOM 699 O O . PRO A 1 90 ? -18.980 8.084 32.702 1.00 76.81 90 PRO A O 1
ATOM 702 N N . TYR A 1 91 ? -19.122 9.065 34.698 1.00 78.88 91 TYR A N 1
ATOM 703 C CA . TYR A 1 91 ? -18.135 8.191 35.340 1.00 78.88 91 TYR A CA 1
ATOM 704 C C . TYR A 1 91 ? -18.545 6.713 35.390 1.00 78.88 91 TYR A C 1
ATOM 706 O O . TYR A 1 91 ? -17.674 5.844 35.336 1.00 78.88 91 TYR A O 1
ATOM 714 N N . CYS A 1 92 ? -19.846 6.406 35.472 1.00 81.12 92 CYS A N 1
ATOM 715 C CA . CYS A 1 92 ? -20.346 5.029 35.368 1.00 81.12 92 CYS A CA 1
ATOM 716 C C . CYS A 1 92 ? -19.943 4.370 34.041 1.00 81.12 92 CYS A C 1
ATOM 718 O O . CYS A 1 92 ? -19.481 3.229 34.030 1.00 81.12 92 CYS A O 1
ATOM 720 N N . LEU A 1 93 ? -20.070 5.118 32.943 1.00 84.62 93 LEU A N 1
ATOM 721 C CA . LEU A 1 93 ? -19.776 4.682 31.584 1.00 84.62 93 LEU A CA 1
ATOM 722 C C . LEU A 1 93 ? -18.271 4.510 31.376 1.00 84.62 93 LEU A C 1
ATOM 724 O O . LEU A 1 93 ? -17.845 3.461 30.904 1.00 84.62 93 LEU A O 1
ATOM 728 N N . LEU A 1 94 ? -17.466 5.488 31.800 1.00 83.44 94 LEU A N 1
ATOM 729 C CA . LEU A 1 94 ? -16.005 5.420 31.687 1.00 83.44 94 LEU A CA 1
ATOM 730 C C . LEU A 1 94 ? -15.429 4.227 32.457 1.00 83.44 94 LEU A C 1
ATOM 732 O O . LEU A 1 94 ? -14.643 3.460 31.910 1.00 83.44 94 LEU A O 1
ATOM 736 N N . SER A 1 95 ? -15.877 4.015 33.698 1.00 85.25 95 SER A N 1
ATOM 737 C CA . SER A 1 95 ? -15.414 2.882 34.504 1.00 85.25 95 SER A CA 1
ATOM 738 C C . SER A 1 95 ? -15.791 1.535 33.881 1.00 85.25 95 SER A C 1
ATOM 740 O O . SER A 1 95 ? -14.971 0.615 33.865 1.00 85.25 95 SER A O 1
ATOM 742 N N . ALA A 1 96 ? -17.009 1.414 33.344 1.00 88.75 96 ALA A N 1
ATOM 743 C CA . ALA A 1 96 ? -17.449 0.204 32.657 1.00 88.75 96 ALA A CA 1
ATOM 744 C C . ALA A 1 96 ? -16.672 -0.027 31.350 1.00 88.75 96 ALA A C 1
ATOM 746 O O . ALA A 1 96 ? -16.270 -1.153 31.065 1.00 88.75 96 ALA A O 1
ATOM 747 N N . PHE A 1 97 ? -16.406 1.033 30.584 1.00 90.31 97 PHE A N 1
ATOM 748 C CA . PHE A 1 97 ? -15.616 0.976 29.356 1.00 90.31 97 PHE A CA 1
ATOM 749 C C . PHE A 1 97 ? -14.163 0.561 29.614 1.00 90.31 97 PHE A C 1
ATOM 751 O O . PHE A 1 97 ? -13.648 -0.323 28.935 1.00 90.31 97 PHE A O 1
ATOM 758 N N . GLU A 1 98 ? -13.507 1.125 30.630 1.00 88.62 98 GLU A N 1
ATOM 759 C CA . GLU A 1 98 ? -12.142 0.739 31.000 1.00 88.62 98 GLU A CA 1
ATOM 760 C C . GLU A 1 98 ? -12.049 -0.727 31.435 1.00 88.62 98 GLU A C 1
ATOM 762 O O . GLU A 1 98 ? -11.090 -1.418 31.087 1.00 88.62 98 GLU A O 1
ATOM 767 N N . GLN A 1 99 ? -13.040 -1.217 32.188 1.00 89.94 99 GLN A N 1
ATOM 768 C CA . GLN A 1 99 ? -13.134 -2.634 32.546 1.00 89.94 99 GLN A CA 1
ATOM 769 C C . GLN A 1 99 ? -13.301 -3.502 31.292 1.00 89.94 99 GLN A C 1
ATOM 771 O O . GLN A 1 99 ? -12.552 -4.461 31.117 1.00 89.94 99 GLN A O 1
ATOM 776 N N . ALA A 1 100 ? -14.219 -3.127 30.395 1.00 90.62 100 ALA A N 1
ATOM 777 C CA . ALA A 1 100 ? -14.455 -3.818 29.128 1.00 90.62 100 ALA A CA 1
ATOM 778 C C . ALA A 1 100 ? -13.179 -3.910 28.278 1.00 90.62 100 ALA A C 1
ATOM 780 O O . ALA A 1 100 ? -12.814 -4.990 27.819 1.00 90.62 100 ALA A O 1
ATOM 781 N N . LYS A 1 101 ? -12.465 -2.788 28.126 1.00 91.12 101 LYS A N 1
ATOM 782 C CA . LYS A 1 101 ? -11.211 -2.693 27.369 1.00 91.12 101 LYS A CA 1
ATOM 783 C C . LYS A 1 101 ? -10.121 -3.583 27.974 1.00 91.12 101 LYS A C 1
ATOM 785 O O . LYS A 1 101 ? -9.450 -4.313 27.247 1.00 91.12 101 LYS A O 1
ATOM 790 N N . LYS A 1 102 ? -9.971 -3.575 29.306 1.00 89.38 102 LYS A N 1
ATOM 791 C CA . LYS A 1 102 ? -9.008 -4.436 30.017 1.00 89.38 102 LYS A CA 1
ATOM 792 C C . LYS A 1 102 ? -9.323 -5.917 29.841 1.00 89.38 102 LYS A C 1
ATOM 794 O O . LYS A 1 102 ? -8.404 -6.697 29.615 1.00 89.38 102 LYS A O 1
ATOM 799 N N . GLU A 1 103 ? -10.588 -6.316 29.926 1.00 90.00 103 GLU A N 1
ATOM 800 C CA . GLU A 1 103 ? -10.970 -7.714 29.709 1.00 90.00 103 GLU A CA 1
ATOM 801 C C . GLU A 1 103 ? -10.759 -8.140 28.250 1.00 90.00 103 GLU A C 1
ATOM 803 O O . GLU A 1 103 ? -10.166 -9.191 28.015 1.00 90.00 103 GLU A O 1
ATOM 808 N N . LEU A 1 104 ? -11.120 -7.294 27.276 1.00 90.62 104 LEU A N 1
ATOM 809 C CA . LEU A 1 104 ? -10.874 -7.571 25.857 1.00 90.62 104 LEU A CA 1
ATOM 810 C C . LEU A 1 104 ? -9.386 -7.768 25.565 1.00 90.62 104 LEU A C 1
ATOM 812 O O . LEU A 1 104 ? -9.019 -8.733 24.905 1.00 90.62 104 LEU A O 1
ATOM 816 N N . SER A 1 105 ? -8.515 -6.914 26.111 1.00 88.19 105 SER A N 1
ATOM 817 C CA . SER A 1 105 ? -7.069 -7.018 25.870 1.00 88.19 105 SER A CA 1
ATOM 818 C C . SER A 1 105 ? -6.447 -8.332 26.363 1.00 88.19 105 SER A C 1
ATOM 820 O O . SER A 1 105 ? -5.394 -8.729 25.869 1.00 88.19 105 SER A O 1
ATOM 822 N N . LYS A 1 106 ? -7.090 -9.032 27.313 1.00 88.00 106 LYS A N 1
ATOM 823 C CA . LYS A 1 106 ? -6.615 -10.334 27.805 1.00 88.00 106 LYS A CA 1
ATOM 824 C C . LYS A 1 106 ? -6.914 -11.460 26.819 1.00 88.00 106 LYS A C 1
ATOM 826 O O . LYS A 1 106 ? -6.104 -12.373 26.693 1.00 88.00 106 LYS A O 1
ATOM 831 N N . SER A 1 107 ? -8.078 -11.428 26.168 1.00 85.44 107 SER A N 1
ATOM 832 C CA . SER A 1 107 ? -8.511 -12.477 25.235 1.00 85.44 107 SER A CA 1
ATOM 833 C C . SER A 1 107 ? -8.139 -12.175 23.783 1.00 85.44 107 SER A C 1
ATOM 835 O O . SER A 1 107 ? -7.876 -13.096 23.013 1.00 85.44 107 SER A O 1
ATOM 837 N N . ASN A 1 108 ? -8.114 -10.896 23.409 1.00 85.94 108 ASN A N 1
ATOM 838 C CA . ASN A 1 108 ? -7.964 -10.397 22.046 1.00 85.94 108 ASN A CA 1
ATOM 839 C C . ASN A 1 108 ? -7.065 -9.146 22.041 1.00 85.94 108 ASN A C 1
ATOM 841 O O . ASN A 1 108 ? -7.556 -8.030 21.886 1.00 85.94 108 ASN A O 1
ATOM 845 N N . PRO A 1 109 ? -5.739 -9.305 22.204 1.00 84.69 109 PRO A N 1
ATOM 846 C CA . PRO A 1 109 ? -4.816 -8.171 22.313 1.00 84.69 109 PRO A CA 1
ATOM 847 C C . PRO A 1 109 ? -4.718 -7.319 21.038 1.00 84.69 109 PRO A C 1
ATOM 849 O O . PRO A 1 109 ? -4.268 -6.182 21.108 1.00 84.69 109 PRO A O 1
ATOM 852 N N . GLN A 1 110 ? -5.128 -7.854 19.884 1.00 82.25 110 GLN A N 1
ATOM 853 C CA . GLN A 1 110 ? -5.101 -7.165 18.586 1.00 82.25 110 GLN A CA 1
ATOM 854 C C . GLN A 1 110 ? -6.400 -6.409 18.267 1.00 82.25 110 GLN A C 1
ATOM 856 O O . GLN A 1 110 ? -6.502 -5.787 17.216 1.00 82.25 110 GLN A O 1
ATOM 861 N N . THR A 1 111 ? -7.400 -6.468 19.150 1.00 88.38 111 THR A N 1
ATOM 862 C CA . THR A 1 111 ? -8.696 -5.817 18.948 1.00 88.38 111 THR A CA 1
ATOM 863 C C . THR A 1 111 ? -8.817 -4.622 19.881 1.00 88.38 111 THR A C 1
ATOM 865 O O . THR A 1 111 ? -8.730 -4.767 21.104 1.00 88.38 111 THR A O 1
ATOM 868 N N . SER A 1 112 ? -9.060 -3.439 19.324 1.00 89.75 112 SER A N 1
ATOM 869 C CA . SER A 1 112 ? -9.363 -2.249 20.111 1.00 89.75 112 SER A CA 1
ATOM 870 C C . SER A 1 112 ? -10.869 -2.145 20.363 1.00 89.75 112 SER A C 1
ATOM 872 O O . SER A 1 112 ? -11.696 -2.615 19.580 1.00 89.75 112 SER A O 1
ATOM 874 N N . LEU A 1 113 ? -11.234 -1.563 21.505 1.00 92.19 113 LEU A N 1
ATOM 875 C CA . LEU A 1 113 ? -12.615 -1.261 21.869 1.00 92.19 113 LEU A CA 1
ATOM 876 C C . LEU A 1 113 ? -12.775 0.254 21.880 1.00 92.19 113 LEU A C 1
ATOM 878 O O . LEU A 1 113 ? -12.004 0.934 22.561 1.00 92.19 113 LEU A O 1
ATOM 882 N N . ILE A 1 114 ? -13.787 0.752 21.178 1.00 91.25 114 ILE A N 1
ATOM 883 C CA . ILE A 1 114 ? -14.086 2.180 21.054 1.00 91.25 114 ILE A CA 1
ATOM 884 C C . ILE A 1 114 ? -15.543 2.469 21.415 1.00 91.25 114 ILE A C 1
ATOM 886 O O . ILE A 1 114 ? -16.402 1.581 21.391 1.00 91.25 114 ILE A O 1
ATOM 890 N N . ILE A 1 115 ? -15.824 3.733 21.726 1.00 89.31 115 ILE A N 1
ATOM 891 C CA . ILE A 1 115 ? -17.184 4.263 21.837 1.00 89.31 115 ILE A CA 1
ATOM 892 C C . ILE A 1 115 ? -17.429 5.121 20.604 1.00 89.31 115 ILE A C 1
ATOM 894 O O . ILE A 1 115 ? -16.715 6.091 20.378 1.00 89.31 115 ILE A O 1
ATOM 898 N N . THR A 1 116 ? -18.448 4.785 19.824 1.00 88.69 116 THR A N 1
ATOM 899 C CA . THR A 1 116 ? -18.752 5.479 18.569 1.00 88.69 116 THR A CA 1
ATOM 900 C C . THR A 1 116 ? -20.249 5.751 18.441 1.00 88.69 116 THR A C 1
ATOM 902 O O . THR A 1 116 ? -21.067 5.260 19.230 1.00 88.69 116 THR A O 1
ATOM 905 N N . GLN A 1 117 ? -20.622 6.572 17.461 1.00 83.62 117 GLN A N 1
ATOM 906 C CA . GLN A 1 117 ? -22.014 6.790 17.089 1.00 83.62 117 GLN A CA 1
ATOM 907 C C . GLN A 1 117 ? -22.285 6.209 15.708 1.00 83.62 117 GLN A C 1
ATOM 909 O O . GLN A 1 117 ? -21.641 6.579 14.733 1.00 83.62 117 GLN A O 1
ATOM 914 N N . ASN A 1 118 ? -23.300 5.355 15.605 1.00 78.69 118 ASN A N 1
ATOM 915 C CA . ASN A 1 118 ? -23.765 4.830 14.326 1.00 78.69 118 ASN A CA 1
ATOM 916 C C . ASN A 1 118 ? -25.274 5.071 14.213 1.00 78.69 118 ASN A C 1
ATOM 918 O O . ASN A 1 118 ? -26.028 4.761 15.134 1.00 78.69 118 ASN A O 1
ATOM 922 N N . LYS A 1 119 ? -25.717 5.693 13.111 1.00 78.38 119 LYS A N 1
ATOM 923 C CA . LYS A 1 119 ? -27.126 6.077 12.869 1.00 78.38 119 LYS A CA 1
ATOM 924 C C . LYS A 1 119 ? -27.776 6.877 14.018 1.00 78.38 119 LYS A C 1
ATOM 926 O O . LYS A 1 119 ? -28.988 6.824 14.204 1.00 78.38 119 LYS A O 1
ATOM 931 N N . GLY A 1 120 ? -26.981 7.645 14.768 1.00 78.00 120 GLY A N 1
ATOM 932 C CA . GLY A 1 120 ? -27.451 8.473 15.886 1.00 78.00 120 GLY A CA 1
ATOM 933 C C . GLY A 1 120 ? -27.600 7.743 17.226 1.00 78.00 120 GLY A C 1
ATOM 934 O O . GLY A 1 120 ? -28.096 8.343 18.179 1.00 78.00 120 GLY A O 1
ATOM 935 N N . GLU A 1 121 ? -27.170 6.482 17.325 1.00 82.25 121 GLU A N 1
ATOM 936 C CA . GLU A 1 121 ? -27.103 5.735 18.585 1.00 82.25 121 GLU A CA 1
ATOM 937 C C . GLU A 1 121 ? -25.655 5.636 19.082 1.00 82.25 121 GLU A C 1
ATOM 939 O O . GLU A 1 121 ? -24.750 5.339 18.301 1.00 82.25 121 GLU A O 1
ATOM 944 N N . THR A 1 122 ? -25.428 5.878 20.377 1.00 86.00 122 THR A N 1
ATOM 945 C CA . THR A 1 122 ? -24.114 5.678 21.009 1.00 86.00 122 THR A CA 1
ATOM 946 C C . THR A 1 122 ? -23.920 4.212 21.375 1.00 86.00 122 THR A C 1
ATOM 948 O O . THR A 1 122 ? -24.736 3.636 22.094 1.00 86.00 122 THR A O 1
ATOM 951 N N . MET A 1 123 ? -22.825 3.610 20.921 1.00 89.69 123 MET A N 1
ATOM 952 C CA . MET A 1 123 ? -22.554 2.188 21.119 1.00 89.69 123 MET A CA 1
ATOM 953 C C . MET A 1 123 ? -21.062 1.895 21.247 1.00 89.69 123 MET A C 1
ATOM 955 O O . MET A 1 123 ? -20.213 2.724 20.923 1.00 89.69 123 MET A O 1
ATOM 959 N N . LEU A 1 124 ? -20.759 0.688 21.708 1.00 92.94 124 LEU A N 1
ATOM 960 C CA . LEU A 1 124 ? -19.440 0.096 21.590 1.00 92.94 124 LEU A CA 1
ATOM 961 C C . LEU A 1 124 ? -19.240 -0.448 20.182 1.00 92.94 124 LEU A C 1
ATOM 963 O O . LEU A 1 124 ? -20.162 -1.000 19.571 1.00 92.94 124 LEU A O 1
ATOM 967 N N . ALA A 1 125 ? -18.006 -0.343 19.715 1.00 92.88 125 ALA A N 1
ATOM 968 C CA . ALA A 1 125 ? -17.537 -1.071 18.556 1.00 92.88 125 ALA A CA 1
ATOM 969 C C . ALA A 1 125 ? -16.158 -1.666 18.831 1.00 92.88 125 ALA A C 1
ATOM 971 O O . ALA A 1 125 ? -15.374 -1.108 19.601 1.00 92.88 125 ALA A O 1
ATOM 972 N N . THR A 1 126 ? -15.876 -2.806 18.213 1.00 93.38 126 THR A N 1
ATOM 973 C CA . THR A 1 126 ? -14.527 -3.369 18.170 1.00 93.38 126 THR A CA 1
ATOM 974 C C . THR A 1 126 ? -13.902 -3.101 16.818 1.00 93.38 126 THR A C 1
ATOM 976 O O . THR A 1 126 ? -14.575 -3.279 15.801 1.00 93.38 126 THR A O 1
ATOM 979 N N . VAL A 1 127 ? -12.630 -2.713 16.820 1.00 92.38 127 VAL A N 1
ATOM 980 C CA . VAL A 1 127 ? -11.849 -2.453 15.611 1.00 92.38 127 VAL A CA 1
ATOM 981 C C . VAL A 1 127 ? -10.650 -3.398 15.587 1.00 92.38 127 VAL A C 1
ATOM 983 O O . VAL A 1 127 ? -9.903 -3.507 16.561 1.00 92.38 127 VAL A O 1
ATOM 986 N N . GLU A 1 128 ? -10.495 -4.125 14.486 1.00 92.31 128 GLU A N 1
ATOM 987 C CA . GLU A 1 128 ? -9.339 -4.979 14.206 1.00 92.31 128 GLU A CA 1
ATOM 988 C C . GLU A 1 128 ? -8.676 -4.489 12.920 1.00 92.31 128 GLU A C 1
ATOM 990 O O . GLU A 1 128 ? -9.182 -4.700 11.817 1.00 92.31 128 GLU A O 1
ATOM 995 N N . GLU A 1 129 ? -7.556 -3.794 13.073 1.00 91.19 129 GLU A N 1
ATOM 996 C CA . GLU A 1 129 ? -6.783 -3.251 11.962 1.00 91.19 129 GLU A CA 1
ATOM 997 C C . GLU A 1 129 ? -5.971 -4.341 11.257 1.00 91.19 129 GLU A C 1
ATOM 999 O O . GLU A 1 129 ? -5.569 -5.341 11.855 1.00 91.19 129 GLU A O 1
ATOM 1004 N N . ILE A 1 130 ? -5.684 -4.134 9.972 1.00 91.62 130 ILE A N 1
ATOM 1005 C CA . ILE A 1 130 ? -4.895 -5.079 9.176 1.00 91.62 130 ILE A CA 1
ATOM 1006 C C . ILE A 1 130 ? -3.449 -5.247 9.680 1.00 91.62 130 ILE A C 1
ATOM 1008 O O . ILE A 1 130 ? -2.865 -6.311 9.474 1.00 91.62 130 ILE A O 1
ATOM 1012 N N . GLY A 1 131 ? -2.892 -4.228 10.345 1.00 87.06 131 GLY A N 1
ATOM 1013 C CA . GLY A 1 131 ? -1.547 -4.246 10.917 1.00 87.06 131 GLY A CA 1
ATOM 1014 C C . GLY A 1 131 ? -0.431 -4.099 9.878 1.00 87.06 131 GLY A C 1
ATOM 1015 O O . GLY A 1 131 ? 0.362 -5.016 9.697 1.00 87.06 131 GLY A O 1
ATOM 1016 N N . ILE A 1 132 ? -0.337 -2.942 9.213 1.00 83.25 132 ILE A N 1
ATOM 1017 C CA . ILE A 1 132 ? 0.665 -2.654 8.163 1.00 83.25 132 ILE A CA 1
ATOM 1018 C C . ILE A 1 132 ? 2.106 -2.500 8.695 1.00 83.25 132 ILE A C 1
ATOM 1020 O O . ILE A 1 132 ? 3.050 -2.525 7.909 1.00 83.25 132 ILE A O 1
ATOM 1024 N N . SER A 1 133 ? 2.326 -2.431 10.014 1.00 75.62 133 SER A N 1
ATOM 1025 C CA . SER A 1 133 ? 3.665 -2.414 10.646 1.00 75.62 133 SER A CA 1
ATOM 1026 C C . SER A 1 133 ? 4.664 -1.441 9.993 1.00 75.62 133 SER A C 1
ATOM 1028 O O . SER A 1 133 ? 5.828 -1.792 9.825 1.00 75.62 133 SER A O 1
ATOM 1030 N N . TYR A 1 134 ? 4.215 -0.239 9.609 1.00 81.06 134 TYR A N 1
ATOM 1031 C CA . TYR A 1 134 ? 5.032 0.781 8.924 1.00 81.06 134 TYR A CA 1
ATOM 1032 C C . TYR A 1 134 ? 5.630 0.328 7.576 1.00 81.06 134 TYR A C 1
ATOM 1034 O O . TYR A 1 134 ? 6.596 0.905 7.089 1.00 81.06 134 TYR A O 1
ATOM 1042 N N . THR A 1 135 ? 5.071 -0.715 6.958 1.00 90.62 135 THR A N 1
ATOM 1043 C CA . THR A 1 135 ? 5.539 -1.226 5.665 1.00 90.62 135 THR A CA 1
ATOM 1044 C C . THR A 1 135 ? 5.049 -0.329 4.532 1.00 90.62 135 THR A C 1
ATOM 1046 O O . THR A 1 135 ? 3.845 -0.103 4.400 1.00 90.62 135 THR A O 1
ATOM 1049 N N . LEU A 1 136 ? 5.969 0.122 3.676 1.00 94.06 136 LEU A N 1
ATOM 1050 C CA . LEU A 1 136 ? 5.647 0.832 2.439 1.00 94.06 136 LEU A CA 1
ATOM 1051 C C . LEU A 1 136 ? 5.319 -0.172 1.328 1.00 94.06 136 LEU A C 1
ATOM 1053 O O . LEU A 1 136 ? 6.104 -1.070 1.024 1.00 94.06 136 LEU A O 1
ATOM 1057 N N . TYR A 1 137 ? 4.163 -0.006 0.699 1.00 95.69 137 TYR A N 1
ATOM 1058 C CA . TYR A 1 137 ? 3.699 -0.805 -0.430 1.00 95.69 137 TYR A CA 1
ATOM 1059 C C . TYR A 1 137 ? 3.829 0.002 -1.716 1.00 95.69 137 TYR A C 1
ATOM 1061 O O . TYR A 1 137 ? 2.839 0.507 -2.255 1.00 95.69 137 TYR A O 1
ATOM 1069 N N . TYR A 1 138 ? 5.067 0.118 -2.197 1.00 95.69 138 TYR A N 1
ATOM 1070 C CA . TYR A 1 138 ? 5.377 0.857 -3.415 1.00 95.69 138 TYR A CA 1
ATOM 1071 C C . TYR A 1 138 ? 5.595 -0.022 -4.642 1.00 95.69 138 TYR A C 1
ATOM 1073 O O . TYR A 1 138 ? 6.174 -1.106 -4.570 1.00 95.69 138 TYR A O 1
ATOM 1081 N N . VAL A 1 139 ? 5.135 0.473 -5.794 1.00 96.94 139 VAL A N 1
ATOM 1082 C CA . VAL A 1 139 ? 5.229 -0.222 -7.087 1.00 96.94 139 VAL A CA 1
ATOM 1083 C C . VAL A 1 139 ? 6.012 0.623 -8.091 1.00 96.94 139 VAL A C 1
ATOM 1085 O O . VAL A 1 139 ? 5.584 1.720 -8.453 1.00 96.94 139 VAL A O 1
ATOM 1088 N N . SER A 1 140 ? 7.168 0.123 -8.545 1.00 95.31 140 SER A N 1
ATOM 1089 C CA . SER A 1 140 ? 8.096 0.890 -9.393 1.00 95.31 140 SER A CA 1
ATOM 1090 C C . SER A 1 140 ? 7.558 1.073 -10.812 1.00 95.31 140 SER A C 1
ATOM 1092 O O . SER A 1 140 ? 7.335 0.106 -11.541 1.00 95.31 140 SER A O 1
ATOM 1094 N N . LEU A 1 141 ? 7.406 2.321 -11.252 1.00 95.31 141 LEU A N 1
ATOM 1095 C CA . LEU A 1 141 ? 7.063 2.669 -12.630 1.00 95.31 141 LEU A CA 1
ATOM 1096 C C . LEU A 1 141 ? 8.231 2.417 -13.583 1.00 95.31 141 LEU A C 1
ATOM 1098 O O . LEU A 1 141 ? 8.010 1.954 -14.703 1.00 95.31 141 LEU A O 1
ATOM 1102 N N . ASN A 1 142 ? 9.464 2.676 -13.146 1.00 94.56 142 ASN A N 1
ATOM 1103 C CA . ASN A 1 142 ? 10.665 2.519 -13.961 1.00 94.56 142 ASN A CA 1
ATOM 1104 C C . ASN A 1 142 ? 10.877 1.066 -14.419 1.00 94.56 142 ASN A C 1
ATOM 1106 O O . ASN A 1 142 ? 11.451 0.839 -15.481 1.00 94.56 142 ASN A O 1
ATOM 1110 N N . ALA A 1 143 ? 10.332 0.076 -13.705 1.00 94.62 143 ALA A N 1
ATOM 1111 C CA . ALA A 1 143 ? 10.308 -1.313 -14.163 1.00 94.62 143 ALA A CA 1
ATOM 1112 C C . ALA A 1 143 ? 9.713 -1.485 -15.574 1.00 94.62 143 ALA A C 1
ATOM 1114 O O . ALA A 1 143 ? 10.229 -2.253 -16.386 1.00 94.62 143 ALA A O 1
ATOM 1115 N N . LEU A 1 144 ? 8.667 -0.722 -15.914 1.00 95.75 144 LEU A N 1
ATOM 1116 C CA . LEU A 1 144 ? 8.089 -0.734 -17.260 1.00 95.75 144 LEU A CA 1
ATOM 1117 C C . LEU A 1 144 ? 9.062 -0.171 -18.301 1.00 95.75 144 LEU A C 1
ATOM 1119 O O . LEU A 1 144 ? 9.154 -0.695 -19.411 1.00 95.75 144 LEU A O 1
ATOM 1123 N N . ASP A 1 145 ? 9.790 0.888 -17.958 1.00 94.12 145 ASP A N 1
ATOM 1124 C CA . ASP A 1 145 ? 10.778 1.487 -18.851 1.00 94.12 145 ASP A CA 1
ATOM 1125 C C . ASP A 1 145 ? 11.975 0.550 -19.075 1.00 94.12 145 ASP A C 1
ATOM 1127 O O . ASP A 1 145 ? 12.404 0.379 -20.215 1.00 94.12 145 ASP A O 1
ATOM 1131 N N . TRP A 1 146 ? 12.434 -0.154 -18.039 1.00 93.62 146 TRP A N 1
ATOM 1132 C CA . TRP A 1 146 ? 13.445 -1.210 -18.154 1.00 93.62 146 TRP A CA 1
ATOM 1133 C C . TRP A 1 146 ? 13.021 -2.334 -19.103 1.00 93.62 146 TRP A C 1
ATOM 1135 O O . TRP A 1 146 ? 13.751 -2.666 -20.042 1.00 93.62 146 TRP A O 1
ATOM 1145 N N . LEU A 1 147 ? 11.818 -2.886 -18.916 1.00 94.88 147 LEU A N 1
ATOM 1146 C CA . LEU A 1 147 ? 11.277 -3.926 -19.799 1.00 94.88 147 LEU A CA 1
ATOM 1147 C C . LEU A 1 147 ? 11.127 -3.425 -21.242 1.00 94.88 147 LEU A C 1
ATOM 1149 O O . LEU A 1 147 ? 11.382 -4.166 -22.196 1.00 94.88 147 LEU A O 1
ATOM 1153 N N . HIS A 1 148 ? 10.743 -2.158 -21.417 1.00 94.38 148 HIS A N 1
ATOM 1154 C CA . HIS A 1 148 ? 10.665 -1.530 -22.731 1.00 94.38 148 HIS A CA 1
ATOM 1155 C C . HIS A 1 148 ? 12.041 -1.440 -23.403 1.00 94.38 148 HIS A C 1
ATOM 1157 O O . HIS A 1 148 ? 12.175 -1.844 -24.560 1.00 94.38 148 HIS A O 1
ATOM 1163 N N . GLN A 1 149 ? 13.064 -0.972 -22.682 1.00 93.81 149 GLN A N 1
ATOM 1164 C CA . GLN A 1 149 ? 14.436 -0.854 -23.187 1.00 93.81 149 GLN A CA 1
ATOM 1165 C C . GLN A 1 149 ? 15.049 -2.215 -23.548 1.00 93.81 149 GLN A C 1
ATOM 1167 O O . GLN A 1 149 ? 15.744 -2.322 -24.558 1.00 93.81 149 GLN A O 1
ATOM 1172 N N . ARG A 1 150 ? 14.744 -3.267 -22.777 1.00 93.69 150 ARG A N 1
ATOM 1173 C CA . ARG A 1 150 ? 15.165 -4.654 -23.056 1.00 93.69 150 ARG A CA 1
ATOM 1174 C C . ARG A 1 150 ? 14.374 -5.317 -24.192 1.00 93.69 150 ARG A C 1
ATOM 1176 O O . ARG A 1 150 ? 14.748 -6.385 -24.666 1.00 93.69 150 ARG A O 1
ATOM 1183 N N . GLY A 1 151 ? 13.288 -4.696 -24.658 1.00 93.81 151 GLY A N 1
ATOM 1184 C CA . GLY A 1 151 ? 12.437 -5.239 -25.719 1.00 93.81 151 GLY A CA 1
ATOM 1185 C C . GLY A 1 151 ? 11.521 -6.386 -25.270 1.00 93.81 151 GLY A C 1
ATOM 1186 O O . GLY A 1 151 ? 10.959 -7.087 -26.117 1.00 93.81 151 GLY A O 1
ATOM 1187 N N . GLU A 1 152 ? 11.312 -6.562 -23.963 1.00 94.12 152 GLU A N 1
ATOM 1188 C CA . GLU A 1 152 ? 10.523 -7.644 -23.358 1.00 94.12 152 GLU A CA 1
ATOM 1189 C C . GLU A 1 152 ? 9.016 -7.355 -23.412 1.00 94.12 152 GLU A C 1
ATOM 1191 O O . GLU A 1 152 ? 8.322 -7.178 -22.410 1.00 94.12 152 GLU A O 1
ATOM 1196 N N . LYS A 1 153 ? 8.473 -7.292 -24.634 1.00 94.69 153 LYS A N 1
ATOM 1197 C CA . LYS A 1 153 ? 7.100 -6.823 -24.889 1.00 94.69 153 LYS A CA 1
ATOM 1198 C C . LYS A 1 153 ? 6.024 -7.606 -24.136 1.00 94.69 153 LYS A C 1
ATOM 1200 O O . LYS A 1 153 ? 5.057 -7.008 -23.672 1.00 94.69 153 LYS A O 1
ATOM 1205 N N . LYS A 1 154 ? 6.144 -8.936 -24.046 1.00 95.44 154 LYS A N 1
ATOM 1206 C CA . LYS A 1 154 ? 5.127 -9.773 -23.385 1.00 95.44 154 LYS A CA 1
ATOM 1207 C C . LYS A 1 154 ? 5.061 -9.470 -21.886 1.00 95.44 154 LYS A C 1
ATOM 1209 O O . LYS A 1 154 ? 3.970 -9.231 -21.372 1.00 95.44 154 LYS A O 1
ATOM 1214 N N . THR A 1 155 ? 6.218 -9.413 -21.231 1.00 96.81 155 THR A N 1
ATOM 1215 C CA . THR A 1 155 ? 6.382 -9.090 -19.806 1.00 96.81 155 THR A CA 1
ATOM 1216 C C . THR A 1 155 ? 5.907 -7.676 -19.521 1.00 96.81 155 THR A C 1
ATOM 1218 O O . THR A 1 155 ? 5.068 -7.481 -18.644 1.00 96.81 155 THR A O 1
ATOM 1221 N N . PHE A 1 156 ? 6.316 -6.716 -20.356 1.00 97.25 156 PHE A N 1
ATOM 1222 C CA . PHE A 1 156 ? 5.855 -5.331 -20.299 1.00 97.25 156 PHE A CA 1
ATOM 1223 C C . PHE A 1 156 ? 4.324 -5.231 -20.312 1.00 97.25 156 PHE A C 1
ATOM 1225 O O . PHE A 1 156 ? 3.727 -4.625 -19.425 1.00 97.25 156 PHE A O 1
ATOM 1232 N N . PHE A 1 157 ? 3.654 -5.849 -21.291 1.00 98.06 157 PHE A N 1
ATOM 1233 C CA . PHE A 1 157 ? 2.197 -5.752 -21.400 1.00 98.06 157 PHE A CA 1
ATOM 1234 C C . PHE A 1 157 ? 1.460 -6.481 -20.274 1.00 98.06 157 PHE A C 1
ATOM 1236 O O . PHE A 1 157 ? 0.383 -6.035 -19.867 1.00 98.06 157 PHE A O 1
ATOM 1243 N N . LEU A 1 158 ? 2.002 -7.591 -19.771 1.00 98.50 158 LEU A N 1
ATOM 1244 C CA . LEU A 1 158 ? 1.415 -8.290 -18.633 1.00 98.50 158 LEU A CA 1
ATOM 1245 C C . LEU A 1 158 ? 1.556 -7.462 -17.346 1.00 98.50 158 LEU A C 1
ATOM 1247 O O . LEU A 1 158 ? 0.554 -7.245 -16.667 1.00 98.50 158 LEU A O 1
ATOM 1251 N N . MET A 1 159 ? 2.742 -6.911 -17.071 1.00 98.19 159 MET A N 1
ATOM 1252 C CA . MET A 1 159 ? 2.992 -6.012 -15.934 1.00 98.19 159 MET A CA 1
ATOM 1253 C C . MET A 1 159 ? 2.091 -4.781 -15.988 1.00 98.19 159 MET A C 1
ATOM 1255 O O . MET A 1 159 ? 1.426 -4.443 -15.014 1.00 98.19 159 MET A O 1
ATOM 1259 N N . LEU A 1 160 ? 1.956 -4.183 -17.167 1.00 97.94 160 LEU A N 1
ATOM 1260 C CA . LEU A 1 160 ? 1.072 -3.048 -17.387 1.00 97.94 160 LEU A CA 1
ATOM 1261 C C . LEU A 1 160 ? -0.410 -3.374 -17.127 1.00 97.94 160 LEU A C 1
ATOM 1263 O O . LEU A 1 160 ? -1.182 -2.493 -16.759 1.00 97.94 160 LEU A O 1
ATOM 1267 N N . SER A 1 161 ? -0.820 -4.637 -17.279 1.00 98.62 161 SER A N 1
ATOM 1268 C CA . SER A 1 161 ? -2.178 -5.076 -16.924 1.00 98.62 161 SER A CA 1
ATOM 1269 C C . SER A 1 161 ? -2.384 -5.087 -15.408 1.00 98.62 161 SER A C 1
ATOM 1271 O O . SER A 1 161 ? -3.417 -4.619 -14.932 1.00 98.62 161 SER A O 1
ATOM 1273 N N . ILE A 1 162 ? -1.374 -5.540 -14.653 1.00 98.69 162 ILE A N 1
ATOM 1274 C CA . ILE A 1 162 ? -1.357 -5.457 -13.185 1.00 98.69 162 ILE A CA 1
ATOM 1275 C C . ILE A 1 162 ? -1.389 -3.988 -12.753 1.00 98.69 162 ILE A C 1
ATOM 1277 O O . ILE A 1 162 ? -2.214 -3.615 -11.928 1.00 98.69 162 ILE A O 1
ATOM 1281 N N . TYR A 1 163 ? -0.554 -3.132 -13.346 1.00 98.56 163 TYR A N 1
ATOM 1282 C CA . TYR A 1 163 ? -0.479 -1.719 -12.957 1.00 98.56 163 TYR A CA 1
ATOM 1283 C C . TYR A 1 163 ? -1.801 -1.001 -13.251 1.00 98.56 163 TYR A C 1
ATOM 1285 O O . TYR A 1 163 ? -2.301 -0.241 -12.427 1.00 98.56 163 TYR A O 1
ATOM 1293 N N . SER A 1 164 ? -2.424 -1.304 -14.393 1.00 98.19 164 SER A N 1
ATOM 1294 C CA . SER A 1 164 ? -3.745 -0.779 -14.739 1.00 98.19 164 SER A CA 1
ATOM 1295 C C . SER A 1 164 ? -4.836 -1.249 -13.769 1.00 98.19 164 SER A C 1
ATOM 1297 O O . SER A 1 164 ? -5.715 -0.455 -13.436 1.00 98.19 164 SER A O 1
ATOM 1299 N N . TYR A 1 165 ? -4.774 -2.490 -13.266 1.00 98.62 165 TYR A N 1
ATOM 1300 C CA . TYR A 1 165 ? -5.653 -2.977 -12.194 1.00 98.62 165 TYR A CA 1
ATOM 1301 C C . TYR A 1 165 ? -5.436 -2.213 -10.881 1.00 98.62 165 TYR A C 1
ATOM 1303 O O . TYR A 1 165 ? -6.400 -1.721 -10.287 1.00 98.62 165 TYR A O 1
ATOM 1311 N N . LEU A 1 166 ? -4.175 -2.071 -10.460 1.00 98.56 166 LEU A N 1
ATOM 1312 C CA . LEU A 1 166 ? -3.803 -1.358 -9.239 1.00 98.56 166 LEU A CA 1
ATOM 1313 C C . LEU A 1 166 ? -4.283 0.103 -9.261 1.00 98.56 166 LEU A C 1
ATOM 1315 O O . LEU A 1 166 ? -4.817 0.607 -8.277 1.00 98.56 166 LEU A O 1
ATOM 1319 N N . TYR A 1 167 ? -4.178 0.772 -10.406 1.00 97.94 167 TYR A N 1
ATOM 1320 C CA . TYR A 1 167 ? -4.654 2.143 -10.542 1.00 97.94 167 TYR A CA 1
ATOM 1321 C C . TYR A 1 167 ? -6.187 2.241 -10.660 1.00 97.94 167 TYR A C 1
ATOM 1323 O O . TYR A 1 167 ? -6.840 2.949 -9.893 1.00 97.94 167 TYR A O 1
ATOM 1331 N N . ASN A 1 168 ? -6.794 1.534 -11.622 1.00 97.50 168 ASN A N 1
ATOM 1332 C CA . ASN A 1 168 ? -8.204 1.748 -11.971 1.00 97.50 168 ASN A CA 1
ATOM 1333 C C . ASN A 1 168 ? -9.187 1.128 -10.971 1.00 97.50 168 ASN A C 1
ATOM 1335 O O . ASN A 1 168 ? -10.274 1.677 -10.785 1.00 97.50 168 ASN A O 1
ATOM 1339 N N . VAL A 1 169 ? -8.830 -0.009 -10.362 1.00 97.94 169 VAL A N 1
ATOM 1340 C CA . VAL A 1 169 ? -9.708 -0.745 -9.437 1.00 97.94 169 VAL A CA 1
ATOM 1341 C C . VAL A 1 169 ? -9.246 -0.558 -8.003 1.00 97.94 169 VAL A C 1
ATOM 1343 O O . VAL A 1 169 ? -10.032 -0.101 -7.186 1.00 97.94 169 VAL A O 1
ATOM 1346 N N . ILE A 1 170 ? -7.973 -0.835 -7.702 1.00 98.19 170 ILE A N 1
ATOM 1347 C CA . ILE A 1 170 ? -7.451 -0.767 -6.325 1.00 98.19 170 ILE A CA 1
ATOM 1348 C C . ILE A 1 170 ? -7.288 0.672 -5.817 1.00 98.19 170 ILE A C 1
ATOM 1350 O O . ILE A 1 170 ? -7.254 0.877 -4.605 1.00 98.19 170 ILE A O 1
ATOM 1354 N N . ARG A 1 171 ? -7.268 1.658 -6.726 1.00 97.19 171 ARG A N 1
ATOM 1355 C CA . ARG A 1 171 ? -7.092 3.092 -6.439 1.00 97.19 171 ARG A CA 1
ATOM 1356 C C . ARG A 1 171 ? -5.726 3.446 -5.851 1.00 97.19 171 ARG A C 1
ATOM 1358 O O . ARG A 1 171 ? -5.609 4.442 -5.152 1.00 97.19 171 ARG A O 1
ATOM 1365 N N . MET A 1 172 ? -4.691 2.666 -6.166 1.00 97.00 172 MET A N 1
ATOM 1366 C CA . MET A 1 172 ? -3.316 3.029 -5.823 1.00 97.00 172 MET A CA 1
ATOM 1367 C C . MET A 1 172 ? -2.934 4.354 -6.496 1.00 97.00 172 MET A C 1
ATOM 1369 O O . MET A 1 172 ? -3.144 4.523 -7.704 1.00 97.00 172 MET A O 1
ATOM 1373 N N . SER A 1 173 ? -2.384 5.280 -5.713 1.00 94.19 173 SER A N 1
ATOM 1374 C CA . SER A 1 173 ? -2.012 6.616 -6.175 1.00 94.19 173 SER A CA 1
ATOM 1375 C C . SER A 1 173 ? -0.851 6.565 -7.166 1.00 94.19 173 SER A C 1
ATOM 1377 O O . SER A 1 173 ? 0.076 5.778 -7.012 1.00 94.19 173 SER A O 1
ATOM 1379 N N . LEU A 1 174 ? -0.910 7.398 -8.206 1.00 94.25 174 LEU A N 1
ATOM 1380 C CA . LEU A 1 174 ? 0.247 7.713 -9.048 1.00 94.25 174 LEU A CA 1
ATOM 1381 C C . LEU A 1 174 ? 0.810 9.049 -8.559 1.00 94.25 174 LEU A C 1
ATOM 1383 O O . LEU A 1 174 ? -0.009 9.945 -8.323 1.00 94.25 174 LEU A O 1
ATOM 1387 N N . PRO A 1 175 ? 2.141 9.222 -8.480 1.00 88.12 175 PRO A N 1
ATOM 1388 C CA . PRO A 1 175 ? 2.706 10.526 -8.190 1.00 88.12 175 PRO A CA 1
ATOM 1389 C C . PRO A 1 175 ? 2.206 11.512 -9.250 1.00 88.12 175 PRO A C 1
ATOM 1391 O O . PRO A 1 175 ? 2.260 11.244 -10.445 1.00 88.12 175 PRO A O 1
ATOM 1394 N N . SER A 1 176 ? 1.597 12.605 -8.825 1.00 75.75 176 SER A N 1
ATOM 1395 C CA . SER A 1 176 ? 1.013 13.640 -9.667 1.00 75.75 176 SER A CA 1
ATOM 1396 C C . SER A 1 176 ? 1.355 14.993 -9.057 1.00 75.75 176 SER A C 1
ATOM 1398 O O . SER A 1 176 ? 1.532 15.077 -7.857 1.00 75.75 176 SER A O 1
ATOM 1400 N N . GLY A 1 177 ? 1.430 16.063 -9.851 1.00 71.31 177 GLY A N 1
ATOM 1401 C CA . GLY A 1 177 ? 2.049 17.350 -9.474 1.00 71.31 177 GLY A CA 1
ATOM 1402 C C . GLY A 1 177 ? 1.685 18.029 -8.134 1.00 71.31 177 GLY A C 1
ATOM 1403 O O . GLY A 1 177 ? 2.236 19.086 -7.861 1.00 71.31 177 GLY A O 1
ATOM 1404 N N . ASN A 1 178 ? 0.758 17.501 -7.333 1.00 79.06 178 ASN A N 1
ATOM 1405 C CA . ASN A 1 178 ? 0.420 17.983 -5.996 1.00 79.06 178 ASN A CA 1
ATOM 1406 C C . ASN A 1 178 ? 0.142 16.831 -4.998 1.00 79.06 178 ASN A C 1
ATOM 1408 O O . ASN A 1 178 ? -0.816 16.906 -4.230 1.00 79.06 178 ASN A O 1
ATOM 1412 N N . ASP A 1 179 ? 0.913 15.742 -5.052 1.00 90.25 179 ASP A N 1
ATOM 1413 C CA . ASP A 1 179 ? 0.860 14.641 -4.078 1.00 90.25 179 ASP A CA 1
ATOM 1414 C C . ASP A 1 179 ? 2.124 14.575 -3.201 1.00 90.25 179 ASP A C 1
ATOM 1416 O O . ASP A 1 179 ? 3.136 15.218 -3.491 1.00 90.25 179 ASP A O 1
ATOM 1420 N N . PHE A 1 180 ? 2.059 13.763 -2.142 1.00 93.50 180 PHE A N 1
ATOM 1421 C CA . PHE A 1 180 ? 3.152 13.565 -1.191 1.00 93.50 180 PHE A CA 1
ATOM 1422 C C . PHE A 1 180 ? 4.465 13.139 -1.864 1.00 93.50 180 PHE A C 1
ATOM 1424 O O . PHE A 1 180 ? 5.492 13.775 -1.638 1.00 93.50 180 PHE A O 1
ATOM 1431 N N . LEU A 1 181 ? 4.441 12.121 -2.735 1.00 94.81 181 LEU A N 1
ATOM 1432 C CA . LEU A 1 181 ? 5.661 11.617 -3.369 1.00 94.81 181 LEU A CA 1
ATOM 1433 C C . LEU A 1 181 ? 6.258 12.624 -4.347 1.00 94.81 181 LEU A C 1
ATOM 1435 O O . LEU A 1 181 ? 7.480 12.756 -4.402 1.00 94.81 181 LEU A O 1
ATOM 1439 N N . THR A 1 182 ? 5.430 13.362 -5.094 1.00 94.19 182 THR A N 1
ATOM 1440 C CA . THR A 1 182 ? 5.945 14.450 -5.939 1.00 94.19 182 THR A CA 1
ATOM 1441 C C . THR A 1 182 ? 6.623 15.529 -5.095 1.00 94.19 182 THR A C 1
ATOM 1443 O O . THR A 1 182 ? 7.722 15.957 -5.443 1.00 94.19 182 THR A O 1
ATOM 1446 N N . GLY A 1 183 ? 6.043 15.890 -3.945 1.00 94.69 183 GLY A N 1
ATOM 1447 C CA . GLY A 1 183 ? 6.676 16.799 -2.986 1.00 94.69 183 GLY A CA 1
ATOM 1448 C C . GLY A 1 183 ? 8.031 16.290 -2.480 1.00 94.69 183 GLY A C 1
ATOM 1449 O O . GLY A 1 183 ? 8.991 17.057 -2.435 1.00 94.69 183 GLY A O 1
ATOM 1450 N N . CYS A 1 184 ? 8.148 14.993 -2.175 1.00 95.38 184 CYS A N 1
ATOM 1451 C CA . CYS A 1 184 ? 9.427 14.382 -1.804 1.00 95.38 184 CYS A CA 1
ATOM 1452 C C . CYS A 1 184 ? 10.458 14.474 -2.939 1.00 95.38 184 CYS A C 1
ATOM 1454 O O . CYS A 1 184 ? 11.606 14.845 -2.699 1.00 95.38 184 CYS A O 1
ATOM 1456 N N . TYR A 1 185 ? 10.066 14.176 -4.183 1.00 95.56 185 TYR A N 1
ATOM 1457 C CA . TYR A 1 185 ? 10.970 14.288 -5.331 1.00 95.56 185 TYR A CA 1
ATOM 1458 C C . TYR A 1 185 ? 11.444 15.719 -5.573 1.00 95.56 185 TYR A C 1
ATOM 1460 O O . TYR A 1 185 ? 12.614 15.920 -5.902 1.00 95.56 185 TYR A O 1
ATOM 1468 N N . ASP A 1 186 ? 10.563 16.703 -5.408 1.00 94.75 186 ASP A N 1
ATOM 1469 C CA . ASP A 1 186 ? 10.927 18.109 -5.550 1.00 94.75 186 ASP A CA 1
ATOM 1470 C C . ASP A 1 186 ? 11.877 18.552 -4.433 1.00 94.75 186 ASP A C 1
ATOM 1472 O O . ASP A 1 186 ? 12.893 19.173 -4.729 1.00 94.75 186 ASP A O 1
ATOM 1476 N N . ALA A 1 187 ? 11.651 18.124 -3.186 1.00 94.69 187 ALA A N 1
ATOM 1477 C CA . ALA A 1 187 ? 12.580 18.383 -2.085 1.00 94.69 187 ALA A CA 1
ATOM 1478 C C . ALA A 1 187 ? 13.978 17.779 -2.335 1.00 94.69 187 ALA A C 1
ATOM 1480 O O . ALA A 1 187 ? 14.988 18.434 -2.077 1.00 94.69 187 ALA A O 1
ATOM 1481 N N . ILE A 1 188 ? 14.054 16.557 -2.875 1.00 94.75 188 ILE A N 1
ATOM 1482 C CA . ILE A 1 188 ? 15.329 15.906 -3.229 1.00 94.75 188 ILE A CA 1
ATOM 1483 C C . ILE A 1 188 ? 16.021 16.642 -4.382 1.00 94.75 188 ILE A C 1
ATOM 1485 O O . ILE A 1 188 ? 17.240 16.824 -4.363 1.00 94.75 188 ILE A O 1
ATOM 1489 N N . ALA A 1 189 ? 15.259 17.073 -5.389 1.00 93.94 189 ALA A N 1
ATOM 1490 C CA . ALA A 1 189 ? 15.797 17.832 -6.511 1.00 93.94 189 ALA A CA 1
ATOM 1491 C C . ALA A 1 189 ? 16.346 19.192 -6.061 1.00 93.94 189 ALA A C 1
ATOM 1493 O O . ALA A 1 189 ? 17.468 19.540 -6.429 1.00 93.94 189 ALA A O 1
ATOM 1494 N N . ASP A 1 190 ? 15.598 19.915 -5.228 1.00 94.12 190 ASP A N 1
ATOM 1495 C CA . ASP A 1 190 ? 16.021 21.190 -4.650 1.00 94.12 190 ASP A CA 1
ATOM 1496 C C . ASP A 1 190 ? 17.265 21.011 -3.775 1.00 94.12 190 ASP A C 1
ATOM 1498 O O . ASP A 1 190 ? 18.189 21.825 -3.830 1.00 94.12 190 ASP A O 1
ATOM 1502 N N . TRP A 1 191 ? 17.333 19.933 -2.989 1.00 92.75 191 TRP A N 1
ATOM 1503 C CA . TRP A 1 191 ? 18.521 19.618 -2.201 1.00 92.75 191 TRP A CA 1
ATOM 1504 C C . TRP A 1 191 ? 19.753 19.407 -3.091 1.00 92.75 191 TRP A C 1
ATOM 1506 O O . TRP A 1 191 ? 20.764 20.074 -2.874 1.00 92.75 191 TRP A O 1
ATOM 1516 N N . LEU A 1 192 ? 19.648 18.587 -4.145 1.00 92.19 192 LEU A N 1
ATOM 1517 C CA . LEU A 1 192 ? 20.745 18.348 -5.093 1.00 92.19 192 LEU A CA 1
ATOM 1518 C C . LEU A 1 192 ? 21.205 19.631 -5.811 1.00 92.19 192 LEU A C 1
ATOM 1520 O O . LEU A 1 192 ? 22.388 19.799 -6.120 1.00 92.19 192 LEU A O 1
ATOM 1524 N N . GLU A 1 193 ? 20.274 20.531 -6.128 1.00 88.81 193 GLU A N 1
ATOM 1525 C CA . GLU A 1 193 ? 20.596 21.814 -6.760 1.00 88.81 193 GLU A CA 1
ATOM 1526 C C . GLU A 1 193 ? 21.338 22.759 -5.811 1.00 88.81 193 GLU A C 1
ATOM 1528 O O . GLU A 1 193 ? 22.217 23.491 -6.256 1.00 88.81 193 GLU A O 1
ATOM 1533 N N . ASN A 1 194 ? 21.040 22.712 -4.512 1.00 87.00 194 ASN A N 1
ATOM 1534 C CA . ASN A 1 194 ? 21.686 23.553 -3.504 1.00 87.00 194 ASN A CA 1
ATOM 1535 C C . ASN A 1 194 ? 22.958 22.928 -2.898 1.00 87.00 194 ASN A C 1
ATOM 1537 O O . ASN A 1 194 ? 23.709 23.616 -2.205 1.00 87.00 194 ASN A O 1
ATOM 1541 N N . SER A 1 195 ? 23.237 21.652 -3.175 1.00 79.56 195 SER A N 1
ATOM 1542 C CA . SER A 1 195 ? 24.381 20.898 -2.651 1.00 79.56 195 SER A CA 1
ATOM 1543 C C . SER A 1 195 ? 25.602 20.908 -3.592 1.00 79.56 195 SER A C 1
ATOM 1545 O O . SER A 1 195 ? 26.363 19.940 -3.626 1.00 79.56 195 SER A O 1
ATOM 1547 N N . GLU A 1 196 ? 25.814 21.979 -4.376 1.00 61.22 196 GLU A N 1
ATOM 1548 C CA . GLU A 1 196 ? 26.835 22.055 -5.452 1.00 61.22 196 GLU A CA 1
ATOM 1549 C C . GLU A 1 196 ? 28.278 21.720 -5.008 1.00 61.22 196 GLU A C 1
ATOM 1551 O O . GLU A 1 196 ? 29.116 21.389 -5.846 1.00 61.22 196 GLU A O 1
ATOM 1556 N N . CYS A 1 197 ? 28.578 21.784 -3.707 1.00 60.34 197 CYS A N 1
ATOM 1557 C CA . CYS A 1 197 ? 29.900 21.500 -3.137 1.00 60.34 197 CYS A CA 1
ATOM 1558 C C . CYS A 1 197 ? 29.985 20.180 -2.346 1.00 60.34 197 CYS A C 1
ATOM 1560 O O . CYS A 1 197 ? 31.064 19.860 -1.849 1.00 60.34 197 CYS A O 1
ATOM 1562 N N . GLU A 1 198 ? 28.880 19.447 -2.179 1.00 77.06 198 GLU A N 1
ATOM 1563 C CA . GLU A 1 198 ? 28.844 18.202 -1.388 1.00 77.06 198 GLU A CA 1
ATOM 1564 C C . GLU A 1 198 ? 29.178 16.963 -2.226 1.00 77.06 198 GLU A C 1
ATOM 1566 O O . GLU A 1 198 ? 29.691 15.980 -1.694 1.00 77.06 198 GLU A O 1
ATOM 1571 N N . TYR A 1 199 ? 28.958 17.040 -3.540 1.00 80.88 199 TYR A N 1
ATOM 1572 C CA . TYR A 1 199 ? 29.178 15.949 -4.485 1.00 80.88 199 TYR A CA 1
ATOM 1573 C C . TYR A 1 199 ? 30.369 16.199 -5.404 1.00 80.88 199 TYR A C 1
ATOM 1575 O O . TYR A 1 199 ? 30.662 17.334 -5.792 1.00 80.88 199 TYR A O 1
ATOM 1583 N N . GLU A 1 200 ? 31.021 15.120 -5.843 1.00 87.06 200 GLU A N 1
ATOM 1584 C CA . GLU A 1 200 ? 31.959 15.230 -6.954 1.00 87.06 200 GLU A CA 1
ATOM 1585 C C . GLU A 1 200 ? 31.216 15.686 -8.229 1.00 87.06 200 GLU A C 1
ATOM 1587 O O . GLU A 1 200 ? 30.088 15.252 -8.483 1.00 87.06 200 GLU A O 1
ATOM 1592 N N . PRO A 1 201 ? 31.824 16.518 -9.102 1.00 87.06 201 PRO A N 1
ATOM 1593 C CA . PRO A 1 201 ? 31.131 17.072 -10.271 1.00 87.06 201 PRO A CA 1
ATOM 1594 C C . PRO A 1 201 ? 30.539 16.035 -11.234 1.00 87.06 201 PRO A C 1
ATOM 1596 O O . PRO A 1 201 ? 29.646 16.363 -12.016 1.00 87.06 201 PRO A O 1
ATOM 1599 N N . GLN A 1 202 ? 31.076 14.813 -11.246 1.00 89.31 202 GLN A N 1
ATOM 1600 C CA . GLN A 1 202 ? 30.567 13.716 -12.064 1.00 89.31 202 GLN A CA 1
ATOM 1601 C C . GLN A 1 202 ? 29.323 13.081 -11.431 1.00 89.31 202 GLN A C 1
ATOM 1603 O O . GLN A 1 202 ? 28.306 12.957 -12.109 1.00 89.31 202 GLN A O 1
ATOM 1608 N N . GLU A 1 203 ? 29.380 12.769 -10.137 1.00 89.94 203 GLU A N 1
ATOM 1609 C CA . GLU A 1 203 ? 28.261 12.219 -9.365 1.00 89.94 203 GLU A CA 1
ATOM 1610 C C . GLU A 1 203 ? 27.057 13.167 -9.384 1.00 89.94 203 GLU A C 1
ATOM 1612 O O . GLU A 1 203 ? 25.941 12.764 -9.707 1.00 89.94 203 GLU A O 1
ATOM 1617 N N . TRP A 1 204 ? 27.292 14.469 -9.190 1.00 90.69 204 TRP A N 1
ATOM 1618 C CA . TRP A 1 204 ? 26.237 15.479 -9.293 1.00 90.69 204 TRP A CA 1
ATOM 1619 C C . TRP A 1 204 ? 25.544 15.470 -10.666 1.00 90.69 204 TRP A C 1
ATOM 1621 O O . TRP A 1 204 ? 24.316 15.555 -10.759 1.00 90.69 204 TRP A O 1
ATOM 1631 N N . LYS A 1 205 ? 26.312 15.336 -11.759 1.00 91.31 205 LYS A N 1
ATOM 1632 C CA . LYS A 1 205 ? 25.752 15.266 -13.121 1.00 91.31 205 LYS A CA 1
ATOM 1633 C C . LYS A 1 205 ? 24.927 14.002 -13.333 1.00 91.31 205 LYS A C 1
ATOM 1635 O O . LYS A 1 205 ? 23.896 14.074 -14.000 1.00 91.31 205 LYS A O 1
ATOM 1640 N N . GLU A 1 206 ? 25.379 12.870 -12.805 1.00 92.88 206 GLU A N 1
ATOM 1641 C CA . GLU A 1 206 ? 24.676 11.588 -12.895 1.00 92.88 206 GLU A CA 1
ATOM 1642 C C . GLU A 1 206 ? 23.352 11.638 -12.122 1.00 92.88 206 GLU A C 1
ATOM 1644 O O . GLU A 1 206 ? 22.299 11.364 -12.701 1.00 92.88 206 GLU A O 1
ATOM 1649 N N . ASN A 1 207 ? 23.372 12.130 -10.882 1.00 93.50 207 ASN A N 1
ATOM 1650 C CA . ASN A 1 207 ? 22.179 12.311 -10.049 1.00 93.50 207 ASN A CA 1
ATOM 1651 C C . ASN A 1 207 ? 21.172 13.274 -10.700 1.00 93.50 207 ASN A C 1
ATOM 1653 O O . ASN A 1 207 ? 19.974 12.988 -10.797 1.00 93.50 207 ASN A O 1
ATOM 1657 N N . LYS A 1 208 ? 21.659 14.381 -11.275 1.00 93.75 208 LYS A N 1
ATOM 1658 C CA . LYS A 1 208 ? 20.815 15.325 -12.021 1.00 93.75 208 LYS A CA 1
ATOM 1659 C C . LYS A 1 208 ? 20.215 14.701 -13.284 1.00 93.75 208 LYS A C 1
ATOM 1661 O O . LYS A 1 208 ? 19.069 14.998 -13.647 1.00 93.75 208 LYS A O 1
ATOM 1666 N N . ALA A 1 209 ? 20.958 13.829 -13.964 1.00 93.62 209 ALA A N 1
ATOM 1667 C CA . ALA A 1 209 ? 20.464 13.101 -15.127 1.00 93.62 209 ALA A CA 1
ATOM 1668 C C . ALA A 1 209 ? 19.360 12.097 -14.751 1.00 93.62 209 ALA A C 1
ATOM 1670 O O . ALA A 1 209 ? 18.396 11.978 -15.512 1.00 93.62 209 ALA A O 1
ATOM 1671 N N . LEU A 1 210 ? 19.446 11.443 -13.584 1.00 94.06 210 LEU A N 1
ATOM 1672 C CA . LEU A 1 210 ? 18.393 10.557 -13.064 1.00 94.06 210 LEU A CA 1
ATOM 1673 C C . LEU A 1 210 ? 17.075 11.314 -12.857 1.00 94.06 210 LEU A C 1
ATOM 1675 O O . LEU A 1 210 ? 16.053 10.923 -13.426 1.00 94.06 210 LEU A O 1
ATOM 1679 N N . ILE A 1 211 ? 17.106 12.448 -12.147 1.00 94.50 211 ILE A N 1
ATOM 1680 C CA . ILE A 1 211 ? 15.917 13.294 -11.926 1.00 94.50 211 ILE A CA 1
ATOM 1681 C C . ILE A 1 211 ? 15.335 13.777 -13.260 1.00 94.50 211 ILE A C 1
ATOM 1683 O O . ILE A 1 211 ? 14.125 13.723 -13.488 1.00 94.50 211 ILE A O 1
ATOM 1687 N N . THR A 1 212 ? 16.194 14.213 -14.183 1.00 95.00 212 THR A N 1
ATOM 1688 C CA . THR A 1 212 ? 15.759 14.679 -15.508 1.00 95.00 212 THR A CA 1
ATOM 1689 C C . THR A 1 212 ? 15.100 13.554 -16.314 1.00 95.00 212 THR A C 1
ATOM 1691 O O . THR A 1 212 ? 14.093 13.768 -16.996 1.00 95.00 212 THR A O 1
ATOM 1694 N N . ALA A 1 213 ? 15.651 12.338 -16.249 1.00 94.00 213 ALA A N 1
ATOM 1695 C CA . ALA A 1 213 ? 15.093 11.174 -16.923 1.00 94.00 213 ALA A CA 1
ATOM 1696 C C . ALA A 1 213 ? 13.729 10.782 -16.341 1.00 94.00 213 ALA A C 1
ATOM 1698 O O . ALA A 1 213 ? 12.804 10.549 -17.127 1.00 94.00 213 ALA A O 1
ATOM 1699 N N . MET A 1 214 ? 13.603 10.776 -15.010 1.00 94.94 214 MET A N 1
ATOM 1700 C CA . MET A 1 214 ? 12.353 10.543 -14.285 1.00 94.94 214 MET A CA 1
ATOM 1701 C C . MET A 1 214 ? 11.278 11.543 -14.720 1.00 94.94 214 MET A C 1
ATOM 1703 O O . MET A 1 214 ? 10.275 11.133 -15.306 1.00 94.94 214 MET A O 1
ATOM 1707 N N . ARG A 1 215 ? 11.542 12.854 -14.598 1.00 94.06 215 ARG A N 1
ATOM 1708 C CA . ARG A 1 215 ? 10.581 13.924 -14.939 1.00 94.06 215 ARG A CA 1
ATOM 1709 C C . ARG A 1 215 ? 10.089 13.849 -16.388 1.00 94.06 215 ARG A C 1
ATOM 1711 O O . ARG A 1 215 ? 8.951 14.204 -16.685 1.00 94.06 215 ARG A O 1
ATOM 1718 N N . ARG A 1 216 ? 10.925 13.360 -17.310 1.00 94.75 216 ARG A N 1
ATOM 1719 C CA . ARG A 1 216 ? 10.552 13.167 -18.721 1.00 94.75 216 ARG A CA 1
ATOM 1720 C C . ARG A 1 216 ? 9.682 11.929 -18.949 1.00 94.75 216 ARG A C 1
ATOM 1722 O O . ARG A 1 216 ? 8.786 11.964 -19.790 1.00 94.75 216 ARG A O 1
ATOM 1729 N N . LYS A 1 217 ? 10.001 10.811 -18.297 1.00 94.62 217 LYS A N 1
ATOM 1730 C CA . LYS A 1 217 ? 9.411 9.495 -18.595 1.00 94.62 217 LYS A CA 1
ATOM 1731 C C . LYS A 1 217 ? 8.177 9.191 -17.754 1.00 94.62 217 LYS A C 1
ATOM 1733 O O . LYS A 1 217 ? 7.245 8.572 -18.265 1.00 94.62 217 LYS A O 1
ATOM 1738 N N . GLN A 1 218 ? 8.152 9.643 -16.506 1.00 93.50 218 GLN A N 1
ATOM 1739 C CA . GLN A 1 218 ? 7.071 9.373 -15.567 1.00 93.50 218 GLN A CA 1
ATOM 1740 C C . GLN A 1 218 ? 5.681 9.741 -16.134 1.00 93.50 218 GLN A C 1
ATOM 1742 O O . GLN A 1 218 ? 4.834 8.846 -16.181 1.00 93.50 218 GLN A O 1
ATOM 1747 N N . PRO A 1 219 ? 5.436 10.949 -16.693 1.00 93.62 219 PRO A N 1
ATOM 1748 C CA . PRO A 1 219 ? 4.111 11.298 -17.221 1.00 93.62 219 PRO A CA 1
ATOM 1749 C C . PRO A 1 219 ? 3.628 10.373 -18.350 1.00 93.62 219 PRO A C 1
ATOM 1751 O O . PRO A 1 219 ? 2.430 10.118 -18.494 1.00 93.62 219 PRO A O 1
ATOM 1754 N N . ILE A 1 220 ? 4.560 9.842 -19.151 1.00 94.75 220 ILE A N 1
ATOM 1755 C CA . ILE A 1 220 ? 4.264 8.910 -20.248 1.00 94.75 220 ILE A CA 1
ATOM 1756 C C . ILE A 1 220 ? 3.818 7.557 -19.680 1.00 94.75 220 ILE A C 1
ATOM 1758 O O . ILE A 1 220 ? 2.807 6.994 -20.114 1.00 94.75 220 ILE A O 1
ATOM 1762 N N . LEU A 1 221 ? 4.557 7.037 -18.697 1.00 95.62 221 LEU A N 1
ATOM 1763 C CA . LEU A 1 221 ? 4.242 5.762 -18.054 1.00 95.62 221 LEU A CA 1
ATOM 1764 C C . LEU A 1 221 ? 2.935 5.847 -17.269 1.00 95.62 221 LEU A C 1
ATOM 1766 O O . LEU A 1 221 ? 2.083 4.977 -17.429 1.00 95.62 221 LEU A O 1
ATOM 1770 N N . GLU A 1 222 ? 2.717 6.925 -16.516 1.00 95.25 222 GLU A N 1
ATOM 1771 C CA . GLU A 1 222 ? 1.446 7.178 -15.836 1.00 95.25 222 GLU A CA 1
ATOM 1772 C C . GLU A 1 222 ? 0.270 7.191 -16.814 1.00 95.25 222 GLU A C 1
ATOM 1774 O O . GLU A 1 222 ? -0.735 6.523 -16.581 1.00 95.25 222 GLU A O 1
ATOM 1779 N N . GLY A 1 223 ? 0.386 7.921 -17.931 1.00 95.06 223 GLY A N 1
ATOM 1780 C CA . GLY A 1 223 ? -0.652 7.952 -18.963 1.00 95.06 223 GLY A CA 1
ATOM 1781 C C . GLY A 1 223 ? -0.971 6.559 -19.511 1.00 95.06 223 GLY A C 1
ATOM 1782 O O . GLY A 1 223 ? -2.130 6.240 -19.778 1.00 95.06 223 GLY A O 1
ATOM 1783 N N . THR A 1 224 ? 0.047 5.704 -19.602 1.00 96.00 224 THR A N 1
ATOM 1784 C CA . THR A 1 224 ? -0.100 4.313 -20.036 1.00 96.00 224 THR A CA 1
ATOM 1785 C C . THR A 1 224 ? -0.795 3.460 -18.964 1.00 96.00 224 THR A C 1
ATOM 1787 O O . THR A 1 224 ? -1.724 2.719 -19.281 1.00 96.00 224 THR A O 1
ATOM 1790 N N . VAL A 1 225 ? -0.414 3.591 -17.689 1.00 97.38 225 VAL A N 1
ATOM 1791 C CA . VAL A 1 225 ? -1.040 2.882 -16.554 1.00 97.38 225 VAL A CA 1
ATOM 1792 C C . VAL A 1 225 ? -2.516 3.264 -16.396 1.00 97.38 225 VAL A C 1
ATOM 1794 O O . VAL A 1 225 ? -3.370 2.394 -16.193 1.00 97.38 225 VAL A O 1
ATOM 1797 N N . ARG A 1 226 ? -2.837 4.554 -16.569 1.00 97.00 226 ARG A N 1
ATOM 1798 C CA . ARG A 1 226 ? -4.206 5.091 -16.505 1.00 97.00 226 ARG A CA 1
ATOM 1799 C C . ARG A 1 226 ? -5.134 4.481 -17.557 1.00 97.00 226 ARG A C 1
ATOM 1801 O O . ARG A 1 226 ? -6.341 4.437 -17.341 1.00 97.00 226 ARG A O 1
ATOM 1808 N N . ALA A 1 227 ? -4.611 3.997 -18.684 1.00 96.94 227 ALA A N 1
ATOM 1809 C CA . ALA A 1 227 ? -5.442 3.512 -19.777 1.00 96.94 227 ALA A CA 1
ATOM 1810 C C . ALA A 1 227 ? -6.135 2.170 -19.423 1.00 96.94 227 ALA A C 1
ATOM 1812 O O . ALA A 1 227 ? -5.464 1.141 -19.288 1.00 96.94 227 ALA A O 1
ATOM 1813 N N . PRO A 1 228 ? -7.483 2.118 -19.349 1.00 95.62 228 PRO A N 1
ATOM 1814 C CA . PRO A 1 228 ? -8.220 0.924 -18.912 1.00 95.62 228 PRO A CA 1
ATOM 1815 C C . PRO A 1 228 ? -8.146 -0.236 -19.916 1.00 95.62 228 PRO A C 1
ATOM 1817 O O . PRO A 1 228 ? -8.454 -1.379 -19.584 1.00 95.62 228 PRO A O 1
ATOM 1820 N N . ILE A 1 229 ? -7.689 0.027 -21.144 1.00 97.38 229 ILE A N 1
ATOM 1821 C CA . ILE A 1 229 ? -7.472 -1.004 -22.165 1.00 97.38 229 ILE A CA 1
ATOM 1822 C C . ILE A 1 229 ? -6.517 -2.106 -21.688 1.00 97.38 229 ILE A C 1
ATOM 1824 O O . ILE A 1 229 ? -6.655 -3.261 -22.093 1.00 97.38 229 ILE A O 1
ATOM 1828 N N . HIS A 1 230 ? -5.563 -1.779 -20.810 1.00 97.75 230 HIS A N 1
ATOM 1829 C CA . HIS A 1 230 ? -4.635 -2.772 -20.280 1.00 97.75 230 HIS A CA 1
ATOM 1830 C C . HIS A 1 230 ? -5.296 -3.698 -19.261 1.00 97.75 230 HIS A C 1
ATOM 1832 O O . HIS A 1 230 ? -4.984 -4.887 -19.265 1.00 97.75 230 HIS A O 1
ATOM 1838 N N . LEU A 1 231 ? -6.252 -3.192 -18.478 1.00 96.50 231 LEU A N 1
ATOM 1839 C CA . LEU A 1 231 ? -7.091 -4.005 -17.603 1.00 96.50 231 LEU A CA 1
ATOM 1840 C C . LEU A 1 231 ? -7.991 -4.954 -18.411 1.00 96.50 231 LEU A C 1
ATOM 1842 O O . LEU A 1 231 ? -8.050 -6.143 -18.111 1.00 96.50 231 LEU A O 1
ATOM 1846 N N . TYR A 1 232 ? -8.629 -4.478 -19.486 1.00 97.12 232 TYR A N 1
ATOM 1847 C CA . TYR A 1 232 ? -9.488 -5.330 -20.326 1.00 97.12 232 TYR A CA 1
ATOM 1848 C C . TYR A 1 232 ? -8.728 -6.457 -21.034 1.00 97.12 232 TYR A C 1
ATOM 1850 O O . TYR A 1 232 ? -9.281 -7.525 -21.281 1.00 97.12 232 TYR A O 1
ATOM 1858 N N . ALA A 1 233 ? -7.449 -6.242 -21.342 1.00 98.00 233 ALA A N 1
ATOM 1859 C CA . ALA A 1 233 ? -6.593 -7.252 -21.953 1.00 98.00 233 ALA A CA 1
ATOM 1860 C C . ALA A 1 233 ? -5.959 -8.226 -20.938 1.00 98.00 233 ALA A C 1
ATOM 1862 O O . ALA A 1 233 ? -5.244 -9.140 -21.354 1.00 98.00 233 ALA A O 1
ATOM 1863 N N . PHE A 1 234 ? -6.177 -8.039 -19.630 1.00 98.44 234 PHE A N 1
ATOM 1864 C CA . PHE A 1 234 ? -5.420 -8.728 -18.583 1.00 98.44 234 PHE A CA 1
ATOM 1865 C C . PHE A 1 234 ? -5.588 -10.252 -18.639 1.00 98.44 234 PHE A C 1
ATOM 1867 O O . PHE A 1 234 ? -4.597 -10.977 -18.729 1.00 98.44 234 PHE A O 1
ATOM 1874 N N . GLU A 1 235 ? -6.827 -10.748 -18.669 1.00 98.44 235 GLU A N 1
ATOM 1875 C CA . GLU A 1 235 ? -7.100 -12.190 -18.707 1.00 98.44 235 GLU A CA 1
ATOM 1876 C C . GLU A 1 235 ? -6.462 -12.861 -19.931 1.00 98.44 235 GLU A C 1
ATOM 1878 O O . GLU A 1 235 ? -5.822 -13.908 -19.814 1.00 98.44 235 GLU A O 1
ATOM 1883 N N . GLN A 1 236 ? -6.590 -12.235 -21.104 1.00 98.25 236 GLN A N 1
ATOM 1884 C CA . GLN A 1 236 ? -6.025 -12.768 -22.340 1.00 98.25 236 GLN A CA 1
ATOM 1885 C C . GLN A 1 236 ? -4.492 -12.789 -22.290 1.00 98.25 236 GLN A C 1
ATOM 1887 O O . GLN A 1 236 ? -3.879 -13.795 -22.635 1.00 98.25 236 GLN A O 1
ATOM 1892 N N . ARG A 1 237 ? -3.860 -11.725 -21.778 1.00 98.31 237 ARG A N 1
ATOM 1893 C CA . ARG A 1 237 ? -2.399 -11.670 -21.620 1.00 98.31 237 ARG A CA 1
ATOM 1894 C C . ARG A 1 237 ? -1.882 -12.731 -20.654 1.00 98.31 237 ARG A C 1
ATOM 1896 O O . ARG A 1 237 ? -0.839 -13.302 -20.933 1.00 98.31 237 ARG A O 1
ATOM 1903 N N . VAL A 1 238 ? -2.604 -13.038 -19.572 1.00 98.50 238 VAL A N 1
ATOM 1904 C CA . VAL A 1 238 ? -2.246 -14.141 -18.658 1.00 98.50 238 VAL A CA 1
ATOM 1905 C C . VAL A 1 238 ? -2.308 -15.500 -19.364 1.00 98.50 238 VAL A C 1
ATOM 1907 O O . VAL A 1 238 ? -1.444 -16.340 -19.124 1.00 98.50 238 VAL A O 1
ATOM 1910 N N . LYS A 1 239 ? -3.303 -15.727 -20.232 1.00 97.94 239 LYS A N 1
ATOM 1911 C CA . LYS A 1 239 ? -3.435 -16.977 -21.007 1.00 97.94 239 LYS A CA 1
ATOM 1912 C C . LYS A 1 239 ? -2.331 -17.130 -22.055 1.00 97.94 239 LYS A C 1
ATOM 1914 O O . LYS A 1 239 ? -1.796 -18.222 -22.222 1.00 97.94 239 LYS A O 1
ATOM 1919 N N . ASP A 1 240 ? -1.984 -16.038 -22.730 1.00 97.44 240 ASP A N 1
ATOM 1920 C CA . ASP A 1 240 ? -1.022 -16.040 -23.837 1.00 97.44 240 ASP A CA 1
ATOM 1921 C C . ASP A 1 240 ? 0.441 -15.942 -23.375 1.00 97.44 240 ASP A C 1
ATOM 1923 O O . ASP A 1 240 ? 1.364 -16.138 -24.174 1.00 97.44 240 ASP A O 1
ATOM 1927 N N . TYR A 1 241 ? 0.678 -15.625 -22.099 1.00 97.94 241 TYR A N 1
ATOM 1928 C CA . TYR A 1 241 ? 2.021 -15.507 -21.547 1.00 97.94 241 TYR A CA 1
ATOM 1929 C C . TYR A 1 241 ? 2.706 -16.872 -21.471 1.00 97.94 241 TYR A C 1
ATOM 1931 O O . TYR A 1 241 ? 2.195 -17.811 -20.864 1.00 97.94 241 TYR A O 1
ATOM 1939 N N . GLN A 1 242 ? 3.885 -16.968 -22.081 1.00 95.88 242 GLN A N 1
ATOM 1940 C CA . GLN A 1 242 ? 4.701 -18.179 -22.108 1.00 95.88 242 GLN A CA 1
ATOM 1941 C C . GLN A 1 242 ? 6.037 -17.848 -21.440 1.00 95.88 242 GLN A C 1
ATOM 1943 O O . GLN A 1 242 ? 6.856 -17.195 -22.092 1.00 95.88 242 GLN A O 1
ATOM 1948 N N . PRO A 1 243 ? 6.230 -18.215 -20.160 1.00 94.69 243 PRO A N 1
ATOM 1949 C CA . PRO A 1 243 ? 7.476 -17.948 -19.456 1.00 94.69 243 PRO A CA 1
ATOM 1950 C C . PRO A 1 243 ? 8.600 -18.814 -20.035 1.00 94.69 243 PRO A C 1
ATOM 1952 O O . PRO A 1 243 ? 8.397 -19.994 -20.326 1.00 94.69 243 PRO A O 1
ATOM 1955 N N . LEU A 1 244 ? 9.776 -18.221 -20.209 1.00 91.69 244 LEU A N 1
ATOM 1956 C CA . LEU A 1 244 ? 11.003 -18.883 -20.649 1.00 91.69 244 LEU A CA 1
ATOM 1957 C C . LEU A 1 244 ? 11.925 -19.173 -19.462 1.00 91.69 244 LEU A C 1
ATOM 1959 O O . LEU A 1 244 ? 12.624 -20.185 -19.455 1.00 91.69 244 LEU A O 1
ATOM 1963 N N . GLU A 1 245 ? 11.904 -18.298 -18.457 1.00 92.56 245 GLU A N 1
ATOM 1964 C CA . GLU A 1 245 ? 12.773 -18.376 -17.286 1.00 92.56 245 GLU A CA 1
ATOM 1965 C C . GLU A 1 245 ? 11.996 -18.533 -15.976 1.00 92.56 245 GLU A C 1
ATOM 1967 O O . GLU A 1 245 ? 10.812 -18.211 -15.868 1.00 92.56 245 GLU A O 1
ATOM 1972 N N . LYS A 1 246 ? 12.700 -18.980 -14.929 1.00 95.00 246 LYS A N 1
ATOM 1973 C CA . LYS A 1 246 ? 12.128 -19.164 -13.588 1.00 95.00 246 LYS A CA 1
ATOM 1974 C C . LYS A 1 246 ? 11.514 -17.873 -13.030 1.00 95.00 246 LYS A C 1
ATOM 1976 O O . LYS A 1 246 ? 10.450 -17.923 -12.419 1.00 95.00 246 LYS A O 1
ATOM 1981 N N . ASN A 1 247 ? 12.162 -16.729 -13.257 1.00 95.12 247 ASN A N 1
ATOM 1982 C CA . ASN A 1 247 ? 11.645 -15.432 -12.815 1.00 95.12 247 ASN A CA 1
ATOM 1983 C C . ASN A 1 247 ? 10.340 -15.081 -13.551 1.00 95.12 247 ASN A C 1
ATOM 1985 O O . ASN A 1 247 ? 9.390 -14.597 -12.943 1.00 95.12 247 ASN A O 1
ATOM 1989 N N . GLU A 1 248 ? 10.241 -15.389 -14.845 1.00 95.81 248 GLU A N 1
ATOM 1990 C CA . GLU A 1 248 ? 9.012 -15.170 -15.610 1.00 95.81 248 GLU A CA 1
ATOM 1991 C C . GLU A 1 248 ? 7.876 -16.112 -15.181 1.00 95.81 248 GLU A C 1
ATOM 1993 O O . GLU A 1 248 ? 6.707 -15.726 -15.212 1.00 95.81 248 GLU A O 1
ATOM 1998 N N . GLU A 1 249 ? 8.196 -17.338 -14.760 1.00 96.94 249 GLU A N 1
ATOM 1999 C CA . GLU A 1 249 ? 7.218 -18.275 -14.198 1.00 96.94 249 GLU A CA 1
ATOM 2000 C C . GLU A 1 249 ? 6.678 -17.780 -12.845 1.00 96.94 249 GLU A C 1
ATOM 2002 O O . GLU A 1 249 ? 5.463 -17.771 -12.622 1.00 96.94 249 GLU A O 1
ATOM 2007 N N . GLU A 1 250 ? 7.566 -17.293 -11.972 1.00 97.81 250 GLU A N 1
ATOM 2008 C CA . GLU A 1 250 ? 7.208 -16.651 -10.701 1.00 97.81 250 GLU A CA 1
ATOM 2009 C C . GLU A 1 250 ? 6.319 -15.416 -10.945 1.00 97.81 250 GLU A C 1
ATOM 2011 O O . GLU A 1 250 ? 5.250 -15.283 -10.338 1.00 97.81 250 GLU A O 1
ATOM 2016 N N . PHE A 1 251 ? 6.696 -14.573 -11.912 1.00 98.25 251 PHE A N 1
ATOM 2017 C CA . PHE A 1 251 ? 5.927 -13.400 -12.324 1.00 98.25 251 PHE A CA 1
ATOM 2018 C C . PHE A 1 251 ? 4.536 -13.764 -12.860 1.00 98.25 251 PHE A C 1
ATOM 2020 O O . PHE A 1 251 ? 3.541 -13.156 -12.459 1.00 98.25 251 PHE A O 1
ATOM 2027 N N . LEU A 1 252 ? 4.420 -14.796 -13.703 1.00 98.44 252 LEU A N 1
ATOM 2028 C CA . LEU A 1 252 ? 3.122 -15.285 -14.173 1.00 98.44 252 LEU A CA 1
ATOM 2029 C C . LEU A 1 252 ? 2.244 -15.764 -13.005 1.00 98.44 252 LEU A C 1
ATOM 2031 O O . LEU A 1 252 ? 1.030 -15.541 -13.006 1.00 98.44 252 LEU A O 1
ATOM 2035 N N . GLY A 1 253 ? 2.841 -16.404 -11.997 1.00 98.31 253 GLY A N 1
ATOM 2036 C CA . GLY A 1 253 ? 2.153 -16.789 -10.766 1.00 98.31 253 GLY A CA 1
ATOM 2037 C C . GLY A 1 253 ? 1.580 -15.588 -10.008 1.00 98.31 253 GLY A C 1
ATOM 2038 O O . GLY A 1 253 ? 0.435 -15.640 -9.553 1.00 98.31 253 GLY A O 1
ATOM 2039 N N . ILE A 1 254 ? 2.341 -14.496 -9.910 1.00 98.56 254 ILE A N 1
ATOM 2040 C CA . ILE A 1 254 ? 1.902 -13.227 -9.305 1.00 98.56 254 ILE A CA 1
ATOM 2041 C C . ILE A 1 254 ? 0.782 -12.589 -10.135 1.00 98.56 254 ILE A C 1
ATOM 2043 O O . ILE A 1 254 ? -0.268 -12.241 -9.594 1.00 98.56 254 ILE A O 1
ATOM 2047 N N . ALA A 1 255 ? 0.938 -12.521 -11.459 1.00 98.69 255 ALA A N 1
ATOM 2048 C CA . ALA A 1 255 ? -0.077 -11.982 -12.361 1.00 98.69 255 ALA A CA 1
ATOM 2049 C C . ALA A 1 255 ? -1.419 -12.727 -12.241 1.00 98.69 255 ALA A C 1
ATOM 2051 O O . ALA A 1 255 ? -2.479 -12.102 -12.190 1.00 98.69 255 ALA A O 1
ATOM 2052 N N . LYS A 1 256 ? -1.384 -14.061 -12.118 1.00 98.62 256 LYS A N 1
ATOM 2053 C CA . LYS A 1 256 ? -2.577 -14.888 -11.870 1.00 98.62 256 LYS A CA 1
ATOM 2054 C C . LYS A 1 256 ? -3.245 -14.574 -10.529 1.00 98.62 256 LYS A C 1
ATOM 2056 O O . LYS A 1 256 ? -4.472 -14.603 -10.463 1.00 98.62 256 LYS A O 1
ATOM 2061 N N . ARG A 1 257 ? -2.481 -14.252 -9.476 1.00 98.44 257 ARG A N 1
ATOM 2062 C CA . ARG A 1 257 ? -3.049 -13.830 -8.180 1.00 98.44 257 ARG A CA 1
ATOM 2063 C C . ARG A 1 257 ? -3.767 -12.489 -8.287 1.00 98.44 257 ARG A C 1
ATOM 2065 O O . ARG A 1 257 ? -4.903 -12.391 -7.834 1.00 98.44 257 ARG A O 1
ATOM 2072 N N . PHE A 1 258 ? -3.172 -11.503 -8.956 1.00 98.69 258 PHE A N 1
ATOM 2073 C CA . PHE A 1 258 ? -3.842 -10.223 -9.214 1.00 98.69 258 PHE A CA 1
ATOM 2074 C C . PHE A 1 258 ? -5.101 -10.382 -10.070 1.00 98.69 258 PHE A C 1
ATOM 2076 O O . PHE A 1 258 ? -6.135 -9.799 -9.750 1.00 98.69 258 PHE A O 1
ATOM 2083 N N . LEU A 1 259 ? -5.055 -11.215 -11.114 1.00 98.62 259 LEU A N 1
ATOM 2084 C CA . LEU A 1 259 ? -6.239 -11.519 -11.917 1.00 98.62 259 LEU A CA 1
ATOM 2085 C C . LEU A 1 259 ? -7.331 -12.203 -11.078 1.00 98.62 259 LEU A C 1
ATOM 2087 O O . LEU A 1 259 ? -8.503 -11.865 -11.206 1.00 98.62 259 LEU A O 1
ATOM 2091 N N . SER A 1 260 ? -6.954 -13.129 -10.194 1.00 98.31 260 SER A N 1
ATOM 2092 C CA . SER A 1 260 ? -7.880 -13.781 -9.261 1.00 98.31 260 SER A CA 1
ATOM 2093 C C . SER A 1 260 ? -8.539 -12.772 -8.313 1.00 98.31 260 SER A C 1
ATOM 2095 O O . SER A 1 260 ? -9.760 -12.787 -8.160 1.00 98.31 260 SER A O 1
ATOM 2097 N N . LEU A 1 261 ? -7.762 -11.836 -7.749 1.00 98.25 261 LEU A N 1
ATOM 2098 C CA . LEU A 1 261 ? -8.296 -10.733 -6.943 1.00 98.25 261 LEU A CA 1
ATOM 2099 C C . LEU A 1 261 ? -9.304 -9.899 -7.739 1.00 98.25 261 LEU A C 1
ATOM 2101 O O . LEU A 1 261 ? -10.403 -9.661 -7.248 1.00 98.25 261 LEU A O 1
ATOM 2105 N N . TYR A 1 262 ? -8.975 -9.531 -8.979 1.00 97.94 262 TYR A N 1
ATOM 2106 C CA . TYR A 1 262 ? -9.876 -8.764 -9.837 1.00 97.94 262 TYR A CA 1
ATOM 2107 C C . TYR A 1 262 ? -11.183 -9.512 -10.141 1.00 97.94 262 TYR A C 1
ATOM 2109 O O . TYR A 1 262 ? -12.261 -8.931 -10.070 1.00 97.94 262 TYR A O 1
ATOM 2117 N N . VAL A 1 263 ? -11.114 -10.810 -10.446 1.00 97.44 263 VAL A N 1
ATOM 2118 C CA . VAL A 1 263 ? -12.300 -11.619 -10.770 1.00 97.44 263 VAL A CA 1
ATOM 2119 C C . VAL A 1 263 ? -13.190 -11.836 -9.543 1.00 97.44 263 VAL A C 1
ATOM 2121 O O . VAL A 1 263 ? -14.414 -11.758 -9.654 1.00 97.44 263 VAL A O 1
ATOM 2124 N N . HIS A 1 264 ? -12.603 -12.100 -8.374 1.00 96.94 264 HIS A N 1
ATOM 2125 C CA . HIS A 1 264 ? -13.363 -12.339 -7.144 1.00 96.94 264 HIS A CA 1
ATOM 2126 C C . HIS A 1 264 ? -13.870 -11.053 -6.480 1.00 96.94 264 HIS A C 1
ATOM 2128 O O . HIS A 1 264 ? -14.906 -11.085 -5.815 1.00 96.94 264 HIS A O 1
ATOM 2134 N N . TYR A 1 265 ? -13.178 -9.929 -6.678 1.00 96.12 265 TYR A N 1
ATOM 2135 C CA . TYR A 1 265 ? -13.475 -8.642 -6.050 1.00 96.12 265 TYR A CA 1
ATOM 2136 C C . TYR A 1 265 ? -13.445 -7.480 -7.068 1.00 96.12 265 TYR A C 1
ATOM 2138 O O . TYR A 1 265 ? -12.676 -6.533 -6.912 1.00 96.12 265 TYR A O 1
ATOM 2146 N N . PRO A 1 266 ? -14.304 -7.490 -8.104 1.00 94.44 266 PRO A N 1
ATOM 2147 C CA . PRO A 1 266 ? -14.172 -6.611 -9.276 1.00 94.44 266 PRO A CA 1
ATOM 2148 C C . PRO A 1 266 ? -14.384 -5.116 -9.016 1.00 94.44 266 PRO A C 1
ATOM 2150 O O . PRO A 1 266 ? -14.051 -4.299 -9.871 1.00 94.44 266 PRO A O 1
ATOM 2153 N N . GLN A 1 267 ? -14.978 -4.759 -7.877 1.00 93.56 267 GLN A N 1
ATOM 2154 C CA . GLN A 1 267 ? -15.265 -3.376 -7.479 1.00 93.56 267 GLN A CA 1
ATOM 2155 C C . GLN A 1 267 ? -14.625 -3.006 -6.138 1.00 93.56 267 GLN A C 1
ATOM 2157 O O . GLN A 1 267 ? -14.854 -1.904 -5.650 1.00 93.56 267 GLN A O 1
ATOM 2162 N N . ARG A 1 268 ? -13.863 -3.923 -5.526 1.00 95.12 268 ARG A N 1
ATOM 2163 C CA . ARG A 1 268 ? -13.251 -3.676 -4.223 1.00 95.12 268 ARG A CA 1
ATOM 2164 C C . ARG A 1 268 ? -11.926 -2.955 -4.410 1.00 95.12 268 ARG A C 1
ATOM 2166 O O . ARG A 1 268 ? -11.114 -3.361 -5.241 1.00 95.12 268 ARG A O 1
ATOM 2173 N N . ASN A 1 269 ? -11.711 -1.913 -3.627 1.00 95.88 269 ASN A N 1
ATOM 2174 C CA . ASN A 1 269 ? -10.471 -1.153 -3.593 1.00 95.88 269 ASN A CA 1
ATOM 2175 C C . ASN A 1 269 ? -9.859 -1.175 -2.184 1.00 95.88 269 ASN A C 1
ATOM 2177 O O . ASN A 1 269 ? -10.471 -1.672 -1.240 1.00 95.88 269 ASN A O 1
ATOM 2181 N N . PHE A 1 270 ? -8.626 -0.683 -2.049 1.00 95.62 270 PHE A N 1
ATOM 2182 C CA . PHE A 1 270 ? -7.900 -0.724 -0.775 1.00 95.62 270 PHE A CA 1
ATOM 2183 C C . PHE A 1 270 ? -8.538 0.155 0.319 1.00 95.62 270 PHE A C 1
ATOM 2185 O O . PHE A 1 270 ? -8.422 -0.148 1.503 1.00 95.62 270 PHE A O 1
ATOM 2192 N N . PHE A 1 271 ? -9.255 1.206 -0.076 1.00 95.38 271 PHE A N 1
ATOM 2193 C CA . PHE A 1 271 ? -9.798 2.234 0.811 1.00 95.38 271 PHE A CA 1
ATOM 2194 C C . PHE A 1 271 ? -11.184 1.882 1.368 1.00 95.38 271 PHE A C 1
ATOM 2196 O O . PHE A 1 271 ? -11.629 2.510 2.323 1.00 95.38 271 PHE A O 1
ATOM 2203 N N . ASP A 1 272 ? -11.859 0.864 0.819 1.00 93.69 272 ASP A N 1
ATOM 2204 C CA . ASP A 1 272 ? -13.245 0.508 1.172 1.00 93.69 272 ASP A CA 1
ATOM 2205 C C . ASP A 1 272 ? -13.456 0.187 2.662 1.00 93.69 272 ASP A C 1
ATOM 2207 O O . ASP A 1 272 ? -14.574 0.309 3.165 1.00 93.69 272 ASP A O 1
ATOM 2211 N N . ASN A 1 273 ? -12.403 -0.243 3.365 1.00 93.56 273 ASN A N 1
ATOM 2212 C CA . ASN A 1 273 ? -12.445 -0.581 4.791 1.00 93.56 273 ASN A CA 1
ATOM 2213 C C . ASN A 1 273 ? -11.579 0.344 5.659 1.00 93.56 273 ASN A C 1
ATOM 2215 O O . ASN A 1 273 ? -11.193 -0.052 6.758 1.00 93.56 273 ASN A O 1
ATOM 2219 N N . ILE A 1 274 ? -11.246 1.547 5.188 1.00 93.31 274 ILE A N 1
ATOM 2220 C CA . ILE A 1 274 ? -10.558 2.555 6.002 1.00 93.31 274 ILE A CA 1
ATOM 2221 C C . ILE A 1 274 ? -11.618 3.434 6.672 1.00 93.31 274 ILE A C 1
ATOM 2223 O O . ILE A 1 274 ? -12.408 4.087 5.994 1.00 93.31 274 ILE A O 1
ATOM 2227 N N . TYR A 1 275 ? -11.642 3.429 8.005 1.00 90.06 275 TYR A N 1
ATOM 2228 C CA . TYR A 1 275 ? -12.643 4.129 8.817 1.00 90.06 275 TYR A CA 1
ATOM 2229 C C . TYR A 1 275 ? -11.972 5.179 9.699 1.00 90.06 275 TYR A C 1
ATOM 2231 O O . TYR A 1 275 ? -11.622 4.927 10.855 1.00 90.06 275 TYR A O 1
ATOM 2239 N N . THR A 1 276 ? -11.763 6.362 9.131 1.00 87.38 276 THR A N 1
ATOM 2240 C CA . THR A 1 276 ? -11.019 7.458 9.765 1.00 87.38 276 THR A CA 1
ATOM 2241 C C . THR A 1 276 ? -11.783 8.107 10.916 1.00 87.38 276 THR A C 1
ATOM 2243 O O . THR A 1 276 ? -11.184 8.782 11.755 1.00 87.38 276 THR A O 1
ATOM 2246 N N . GLU A 1 277 ? -13.097 7.875 11.001 1.00 84.69 277 GLU A N 1
ATOM 2247 C CA . GLU A 1 277 ? -13.954 8.372 12.074 1.00 84.69 277 GLU A CA 1
ATOM 2248 C C . GLU A 1 277 ? -13.709 7.690 13.430 1.00 84.69 277 GLU A C 1
ATOM 2250 O O . GLU A 1 277 ? -14.187 8.185 14.452 1.00 84.69 277 GLU A O 1
ATOM 2255 N N . HIS A 1 278 ? -12.984 6.565 13.447 1.00 83.75 278 HIS A N 1
ATOM 2256 C CA . HIS A 1 278 ? -12.630 5.839 14.675 1.00 83.75 278 HIS A CA 1
ATOM 2257 C C . HIS A 1 278 ? -11.229 6.175 15.198 1.00 83.75 278 HIS A C 1
ATOM 2259 O O . HIS A 1 278 ? -10.846 5.655 16.244 1.00 83.75 278 HIS A O 1
ATOM 2265 N N . LEU A 1 279 ? -10.479 7.021 14.487 1.00 83.50 279 LEU A N 1
ATOM 2266 C CA . LEU A 1 279 ? -9.151 7.480 14.892 1.00 83.50 279 LEU A CA 1
ATOM 2267 C C . LEU A 1 279 ? -9.271 8.712 15.798 1.00 83.50 279 LEU A C 1
ATOM 2269 O O . LEU A 1 279 ? -10.024 9.641 15.486 1.00 83.50 279 LEU A O 1
ATOM 2273 N N . GLU A 1 280 ? -8.537 8.717 16.913 1.00 82.00 280 GLU A N 1
ATOM 2274 C CA . GLU A 1 280 ? -8.573 9.793 17.917 1.00 82.00 280 GLU A CA 1
ATOM 2275 C C . GLU A 1 280 ? -7.603 10.933 17.569 1.00 82.00 280 GLU A C 1
ATOM 2277 O O . GLU A 1 280 ? -7.864 12.093 17.889 1.00 82.00 280 GLU A O 1
ATOM 2282 N N . GLU A 1 281 ? -6.504 10.599 16.897 1.00 87.19 281 GLU A N 1
ATOM 2283 C CA . GLU A 1 281 ? -5.415 11.496 16.523 1.00 87.19 281 GLU A CA 1
ATOM 2284 C C . GLU A 1 281 ? -5.906 12.578 15.547 1.00 87.19 281 GLU A C 1
ATOM 2286 O O . GLU A 1 281 ? -6.747 12.293 14.689 1.00 87.19 281 GLU A O 1
ATOM 2291 N N . PRO A 1 282 ? -5.417 13.823 15.628 1.00 87.69 282 PRO A N 1
ATOM 2292 C CA . PRO A 1 282 ? -5.776 14.872 14.680 1.00 87.69 282 PRO A CA 1
ATOM 2293 C C . PRO A 1 282 ? -5.231 14.572 13.272 1.00 87.69 282 PRO A C 1
ATOM 2295 O O . PRO A 1 282 ? -4.288 13.806 13.105 1.00 87.69 282 PRO A O 1
ATOM 2298 N N . GLU A 1 283 ? -5.846 15.164 12.245 1.00 85.56 283 GLU A N 1
ATOM 2299 C CA . GLU A 1 283 ? -5.541 14.901 10.826 1.00 85.56 283 GLU A CA 1
ATOM 2300 C C . GLU A 1 283 ? -4.064 15.112 10.443 1.00 85.56 283 GLU A C 1
ATOM 2302 O O . GLU A 1 283 ? -3.571 14.451 9.532 1.00 85.56 283 GLU A O 1
ATOM 2307 N N . ASP A 1 284 ? -3.350 16.013 11.119 1.00 86.19 284 ASP A N 1
ATOM 2308 C CA . ASP A 1 284 ? -1.933 16.311 10.888 1.00 86.19 284 ASP A CA 1
ATOM 2309 C C . ASP A 1 284 ? -0.971 15.288 11.519 1.00 86.19 284 ASP A C 1
ATOM 2311 O O . ASP A 1 284 ? 0.177 15.174 11.085 1.00 86.19 284 ASP A O 1
ATOM 2315 N N . GLU A 1 285 ? -1.441 14.485 12.474 1.00 90.25 285 GLU A N 1
ATOM 2316 C CA . GLU A 1 285 ? -0.670 13.412 13.121 1.00 90.25 285 GLU A CA 1
ATOM 2317 C C . GLU A 1 285 ? -0.870 12.038 12.449 1.00 90.25 285 GLU A C 1
ATOM 2319 O O . GLU A 1 285 ? -0.264 11.041 12.859 1.00 90.25 285 GLU A O 1
ATOM 2324 N N . ARG A 1 286 ? -1.705 11.966 11.403 1.00 92.19 286 ARG A N 1
ATOM 2325 C CA . ARG A 1 286 ? -2.042 10.728 10.682 1.00 92.19 286 ARG A CA 1
ATOM 2326 C C . ARG A 1 286 ? -1.175 10.531 9.442 1.00 92.19 286 ARG A C 1
ATOM 2328 O O . ARG A 1 286 ? -0.897 11.478 8.710 1.00 92.19 286 ARG A O 1
ATOM 2335 N N . ALA A 1 287 ? -0.803 9.281 9.180 1.00 93.31 287 ALA A N 1
ATOM 2336 C CA . ALA A 1 287 ? -0.280 8.851 7.890 1.00 93.31 287 ALA A CA 1
ATOM 2337 C C . ALA A 1 287 ? -1.437 8.440 6.969 1.00 93.31 287 ALA A C 1
ATOM 2339 O O . ALA A 1 287 ? -2.188 7.509 7.285 1.00 93.31 287 ALA A O 1
ATOM 2340 N N . TYR A 1 288 ? -1.555 9.105 5.823 1.00 93.50 288 TYR A N 1
ATOM 2341 C CA . TYR A 1 288 ? -2.574 8.815 4.817 1.00 93.50 288 TYR A CA 1
ATOM 2342 C C . TYR A 1 288 ? -2.156 7.645 3.915 1.00 93.50 288 TYR A C 1
ATOM 2344 O O . TYR A 1 288 ? -0.961 7.433 3.684 1.00 93.50 288 TYR A O 1
ATOM 2352 N N . PRO A 1 289 ? -3.111 6.872 3.359 1.00 93.88 289 PRO A N 1
ATOM 2353 C CA . PRO A 1 289 ? -2.778 5.695 2.565 1.00 93.88 289 PRO A CA 1
ATOM 2354 C C . PRO A 1 289 ? -1.952 5.994 1.320 1.00 93.88 289 PRO A C 1
ATOM 2356 O O . PRO A 1 289 ? -1.059 5.227 0.990 1.00 93.88 289 PRO A O 1
ATOM 2359 N N . ASP A 1 290 ? -2.185 7.117 0.650 1.00 92.38 290 ASP A N 1
ATOM 2360 C CA . ASP A 1 290 ? -1.398 7.537 -0.512 1.00 92.38 290 ASP A CA 1
ATOM 2361 C C . ASP A 1 290 ? 0.078 7.819 -0.183 1.00 92.38 290 ASP A C 1
ATOM 2363 O O . ASP A 1 290 ? 0.917 7.761 -1.082 1.00 92.38 290 ASP A O 1
ATOM 2367 N N . GLN A 1 291 ? 0.415 8.042 1.091 1.00 94.38 291 GLN A N 1
ATOM 2368 C CA . GLN A 1 291 ? 1.795 8.206 1.539 1.00 94.38 291 GLN A CA 1
ATOM 2369 C C . GLN A 1 291 ? 2.535 6.875 1.678 1.00 94.38 291 GLN A C 1
ATOM 2371 O O . GLN A 1 291 ? 3.741 6.856 1.487 1.00 94.38 291 GLN A O 1
ATOM 2376 N N . TYR A 1 292 ? 1.868 5.754 1.975 1.00 94.75 292 TYR A N 1
ATOM 2377 C CA . TYR A 1 292 ? 2.526 4.446 2.155 1.00 94.75 292 TYR A CA 1
ATOM 2378 C C . TYR A 1 292 ? 2.091 3.379 1.134 1.00 94.75 292 TYR A C 1
ATOM 2380 O O . TYR A 1 292 ? 2.660 2.291 1.097 1.00 94.75 292 TYR A O 1
ATOM 2388 N N . PHE A 1 293 ? 1.101 3.669 0.291 1.00 96.25 293 PHE A N 1
ATOM 2389 C CA . PHE A 1 293 ? 0.516 2.771 -0.703 1.00 96.25 293 PHE A CA 1
ATOM 2390 C C . PHE A 1 293 ? 0.384 3.509 -2.042 1.00 96.25 293 PHE A C 1
ATOM 2392 O O . PHE A 1 293 ? -0.612 4.180 -2.321 1.00 96.25 293 PHE A O 1
ATOM 2399 N N . SER A 1 294 ? 1.415 3.418 -2.881 1.00 96.44 294 SER A N 1
ATOM 2400 C CA . SER A 1 294 ? 1.528 4.267 -4.072 1.00 96.44 294 SER A CA 1
ATOM 2401 C C . SER A 1 294 ? 2.445 3.674 -5.140 1.00 96.44 294 SER A C 1
ATOM 2403 O O . SER A 1 294 ? 3.279 2.812 -4.876 1.00 96.44 294 SER A O 1
ATOM 2405 N N . PHE A 1 295 ? 2.317 4.146 -6.372 1.00 97.12 295 PHE A N 1
ATOM 2406 C CA . PHE A 1 295 ? 3.369 3.978 -7.366 1.00 97.12 295 PHE A CA 1
ATOM 2407 C C . PHE A 1 295 ? 4.515 4.949 -7.081 1.00 97.12 295 PHE A C 1
ATOM 2409 O O . PHE A 1 295 ? 4.308 6.036 -6.557 1.00 97.12 295 PHE A O 1
ATOM 2416 N N . PHE A 1 296 ? 5.723 4.594 -7.494 1.00 95.88 296 PHE A N 1
ATOM 2417 C CA . PHE A 1 296 ? 6.896 5.463 -7.383 1.00 95.88 296 PHE A CA 1
ATOM 2418 C C . PHE A 1 296 ? 7.838 5.250 -8.566 1.00 95.88 296 PHE A C 1
ATOM 2420 O O . PHE A 1 296 ? 7.595 4.374 -9.397 1.00 95.88 296 PHE A O 1
ATOM 2427 N N . TRP A 1 297 ? 8.889 6.059 -8.689 1.00 94.31 297 TRP A N 1
ATOM 2428 C CA . TRP A 1 297 ? 9.798 5.986 -9.829 1.00 94.31 297 TRP A CA 1
ATOM 2429 C C . TRP A 1 297 ? 10.604 4.679 -9.852 1.00 94.31 297 TRP A C 1
ATOM 2431 O O . TRP A 1 297 ? 10.303 3.802 -10.663 1.00 94.31 297 TRP A O 1
ATOM 2441 N N . ASP A 1 298 ? 11.598 4.503 -8.984 1.00 90.12 298 ASP A N 1
ATOM 2442 C CA . ASP A 1 298 ? 12.540 3.381 -9.037 1.00 90.12 298 ASP A CA 1
ATOM 2443 C C . ASP A 1 298 ? 12.904 2.798 -7.667 1.00 90.12 298 ASP A C 1
ATOM 2445 O O . ASP A 1 298 ? 12.768 3.435 -6.629 1.00 90.12 298 ASP A O 1
ATOM 2449 N N . ASP A 1 299 ? 13.347 1.541 -7.686 1.00 87.00 299 ASP A N 1
ATOM 2450 C CA . ASP A 1 299 ? 13.648 0.702 -6.521 1.00 87.00 299 ASP A CA 1
ATOM 2451 C C . ASP A 1 299 ? 15.151 0.436 -6.320 1.00 87.00 299 ASP A C 1
ATOM 2453 O O . ASP A 1 299 ? 15.530 -0.341 -5.447 1.00 87.00 299 ASP A O 1
ATOM 2457 N N . ASN A 1 300 ? 16.008 1.032 -7.156 1.00 86.88 300 ASN A N 1
ATOM 2458 C CA . ASN A 1 300 ? 17.441 0.740 -7.179 1.00 86.88 300 ASN A CA 1
ATOM 2459 C C . ASN A 1 300 ? 18.252 1.888 -7.814 1.00 86.88 300 ASN A C 1
ATOM 2461 O O . ASN A 1 300 ? 18.750 1.771 -8.937 1.00 86.88 300 ASN A O 1
ATOM 2465 N N . SER A 1 301 ? 18.338 3.031 -7.132 1.00 91.50 301 SER A N 1
ATOM 2466 C CA . SER A 1 301 ? 19.168 4.169 -7.551 1.00 91.50 301 SER A CA 1
ATOM 2467 C C . SER A 1 301 ? 19.472 5.115 -6.386 1.00 91.50 301 SER A C 1
ATOM 2469 O O . SER A 1 301 ? 18.868 5.019 -5.324 1.00 91.50 301 SER A O 1
ATOM 2471 N N . TRP A 1 302 ? 20.341 6.104 -6.615 1.00 94.12 302 TRP A N 1
ATOM 2472 C CA . TRP A 1 302 ? 20.531 7.212 -5.672 1.00 94.12 302 TRP A CA 1
ATOM 2473 C C . TRP A 1 302 ? 19.212 7.934 -5.341 1.00 94.12 302 TRP A C 1
ATOM 2475 O O . TRP A 1 302 ? 18.964 8.292 -4.193 1.00 94.12 302 TRP A O 1
ATOM 2485 N N . LEU A 1 303 ? 18.333 8.107 -6.336 1.00 94.50 303 LEU A N 1
ATOM 2486 C CA . LEU A 1 303 ? 17.042 8.762 -6.130 1.00 94.50 303 LEU A CA 1
ATOM 2487 C C . LEU A 1 303 ? 16.133 7.920 -5.226 1.00 94.50 303 LEU A C 1
ATOM 2489 O O . LEU A 1 303 ? 15.428 8.481 -4.389 1.00 94.50 303 LEU A O 1
ATOM 2493 N N . HIS A 1 304 ? 16.173 6.593 -5.376 1.00 94.44 304 HIS A N 1
ATOM 2494 C CA . HIS A 1 304 ? 15.485 5.660 -4.489 1.00 94.44 304 HIS A CA 1
ATOM 2495 C C . HIS A 1 304 ? 15.960 5.806 -3.042 1.00 94.44 304 HIS A C 1
ATOM 2497 O O . HIS A 1 304 ? 15.132 5.969 -2.147 1.00 94.44 304 HIS A O 1
ATOM 2503 N N . ASP A 1 305 ? 17.275 5.782 -2.821 1.00 95.06 305 ASP A N 1
ATOM 2504 C CA . ASP A 1 305 ? 17.859 5.837 -1.479 1.00 95.06 305 ASP A CA 1
ATOM 2505 C C . ASP A 1 305 ? 17.469 7.137 -0.759 1.00 95.06 305 ASP A C 1
ATOM 2507 O O . ASP A 1 305 ? 16.945 7.096 0.357 1.00 95.06 305 ASP A O 1
ATOM 2511 N N . CYS A 1 306 ? 17.615 8.286 -1.433 1.00 95.25 306 CYS A N 1
ATOM 2512 C CA . CYS A 1 306 ? 17.194 9.583 -0.894 1.00 95.25 306 CYS A CA 1
ATOM 2513 C C . CYS A 1 306 ? 15.688 9.635 -0.604 1.00 95.25 306 CYS A C 1
ATOM 2515 O O . CYS A 1 306 ? 15.264 10.186 0.413 1.00 95.25 306 CYS A O 1
ATOM 2517 N N . LEU A 1 307 ? 14.867 9.056 -1.485 1.00 96.06 307 LEU A N 1
ATOM 2518 C CA . LEU A 1 307 ? 13.419 9.016 -1.309 1.00 96.06 307 LEU A CA 1
ATOM 2519 C C . LEU A 1 307 ? 13.023 8.187 -0.086 1.00 96.06 307 LEU A C 1
ATOM 2521 O O . LEU A 1 307 ? 12.208 8.641 0.716 1.00 96.06 307 LEU A O 1
ATOM 2525 N N . MET A 1 308 ? 13.601 6.996 0.078 1.00 95.62 308 MET A N 1
ATOM 2526 C CA . MET A 1 308 ? 13.302 6.142 1.226 1.00 95.62 308 MET A CA 1
ATOM 2527 C C . MET A 1 308 ? 13.747 6.787 2.536 1.00 95.62 308 MET A C 1
ATOM 2529 O O . MET A 1 308 ? 13.018 6.700 3.523 1.00 95.62 308 MET A O 1
ATOM 2533 N N . GLU A 1 309 ? 14.900 7.456 2.571 1.00 94.56 309 GLU A N 1
ATOM 2534 C CA . GLU A 1 309 ? 15.348 8.181 3.764 1.00 94.56 309 GLU A CA 1
ATOM 2535 C C . GLU A 1 309 ? 14.371 9.301 4.148 1.00 94.56 309 GLU A C 1
ATOM 2537 O O . GLU A 1 309 ? 13.953 9.391 5.307 1.00 94.56 309 GLU A O 1
ATOM 2542 N N . TYR A 1 310 ? 13.943 10.102 3.168 1.00 94.31 310 TYR A N 1
ATOM 2543 C CA . TYR A 1 310 ? 12.995 11.193 3.388 1.00 94.31 310 TYR A CA 1
ATOM 2544 C C . TYR A 1 310 ? 11.648 10.680 3.909 1.00 94.31 310 TYR A C 1
ATOM 2546 O O . TYR A 1 310 ? 11.143 11.151 4.926 1.00 94.31 310 TYR A O 1
ATOM 2554 N N . ILE A 1 311 ? 11.076 9.682 3.232 1.00 95.00 311 ILE A N 1
ATOM 2555 C CA . ILE A 1 311 ? 9.750 9.145 3.557 1.00 95.00 311 ILE A CA 1
ATOM 2556 C C . ILE A 1 311 ? 9.752 8.462 4.918 1.00 95.00 311 ILE A C 1
ATOM 2558 O O . ILE A 1 311 ? 8.837 8.682 5.705 1.00 95.00 311 ILE A O 1
ATOM 2562 N N . ASN A 1 312 ? 10.766 7.646 5.216 1.00 94.00 312 ASN A N 1
ATOM 2563 C CA . ASN A 1 312 ? 10.849 6.996 6.520 1.00 94.00 312 ASN A CA 1
ATOM 2564 C C . ASN A 1 312 ? 10.993 8.025 7.645 1.00 94.00 312 ASN A C 1
ATOM 2566 O O . ASN A 1 312 ? 10.401 7.835 8.704 1.00 94.00 312 ASN A O 1
ATOM 2570 N N . SER A 1 313 ? 11.723 9.119 7.406 1.00 93.12 313 SER A N 1
ATOM 2571 C CA . SER A 1 313 ? 11.848 10.208 8.378 1.00 93.12 313 SER A CA 1
ATOM 2572 C C . SER A 1 313 ? 10.504 10.898 8.634 1.00 93.12 313 SER A C 1
ATOM 2574 O O . SER A 1 313 ? 10.127 11.041 9.791 1.00 93.12 313 SER A O 1
ATOM 2576 N N . ASP A 1 314 ? 9.746 11.251 7.588 1.00 92.56 314 ASP A N 1
ATOM 2577 C CA . ASP A 1 314 ? 8.419 11.879 7.734 1.00 92.56 314 ASP A CA 1
ATOM 2578 C C . ASP A 1 314 ? 7.395 10.931 8.378 1.00 92.56 314 ASP A C 1
ATOM 2580 O O . ASP A 1 314 ? 6.700 11.284 9.331 1.00 92.56 314 ASP A O 1
ATOM 2584 N N . LEU A 1 315 ? 7.311 9.691 7.890 1.00 92.31 315 LEU A N 1
ATOM 2585 C CA . LEU A 1 315 ? 6.297 8.742 8.340 1.00 92.31 315 LEU A CA 1
ATOM 2586 C C . LEU A 1 315 ? 6.547 8.214 9.756 1.00 92.31 315 LEU A C 1
ATOM 2588 O O . LEU A 1 315 ? 5.595 7.817 10.430 1.00 92.31 315 LEU A O 1
ATOM 2592 N N . GLN A 1 316 ? 7.793 8.231 10.236 1.00 91.38 316 GLN A N 1
ATOM 2593 C CA . GLN A 1 316 ? 8.109 7.890 11.623 1.00 91.38 316 GLN A CA 1
ATOM 2594 C C . GLN A 1 316 ? 7.574 8.933 12.622 1.00 91.38 316 GLN A C 1
ATOM 2596 O O . GLN A 1 316 ? 7.367 8.601 13.791 1.00 91.38 316 GLN A O 1
ATOM 2601 N N . GLU A 1 317 ? 7.319 10.168 12.184 1.00 90.75 317 GLU A N 1
ATOM 2602 C CA . GLU A 1 317 ? 6.725 11.216 13.024 1.00 90.75 317 GLU A CA 1
ATOM 2603 C C . GLU A 1 317 ? 5.200 11.074 13.163 1.00 90.75 317 GLU A C 1
ATOM 2605 O O . GLU A 1 317 ? 4.590 11.739 14.001 1.00 90.75 317 GLU A O 1
ATOM 2610 N N . ARG A 1 318 ? 4.573 10.183 12.384 1.00 91.19 318 ARG A N 1
ATOM 2611 C CA . ARG A 1 318 ? 3.123 9.951 12.413 1.00 91.19 318 ARG A CA 1
ATOM 2612 C C . ARG A 1 318 ? 2.738 9.070 13.596 1.00 91.19 318 ARG A C 1
ATOM 2614 O O . ARG A 1 318 ? 3.340 8.024 13.844 1.00 91.19 318 ARG A O 1
ATOM 2621 N N . CYS A 1 319 ? 1.686 9.465 14.308 1.00 89.69 319 CYS A N 1
ATOM 2622 C CA . CYS A 1 319 ? 1.197 8.734 15.474 1.00 89.69 319 CYS A CA 1
ATOM 2623 C C . CYS A 1 319 ? 0.400 7.489 15.079 1.00 89.69 319 CYS A C 1
ATOM 2625 O O . CYS A 1 319 ? 0.495 6.456 15.746 1.00 89.69 319 CYS A O 1
ATOM 2627 N N . VAL A 1 320 ? -0.361 7.574 13.986 1.00 90.50 320 VAL A N 1
ATOM 2628 C CA . VAL A 1 320 ? -1.238 6.497 13.518 1.00 90.50 320 VAL A CA 1
ATOM 2629 C C . VAL A 1 320 ? -1.290 6.449 11.996 1.00 90.50 320 VAL A C 1
ATOM 2631 O O . VAL A 1 320 ? -1.114 7.461 11.322 1.00 90.50 320 VAL A O 1
ATOM 2634 N N . PHE A 1 321 ? -1.536 5.260 11.451 1.00 93.00 321 PHE A N 1
ATOM 2635 C CA . PHE A 1 321 ? -1.722 5.043 10.020 1.00 93.00 321 PHE A CA 1
ATOM 2636 C C . PHE A 1 321 ? -3.198 4.796 9.747 1.00 93.00 321 PHE A C 1
ATOM 2638 O O . PHE A 1 321 ? -3.804 3.913 10.356 1.00 93.00 321 PHE A O 1
ATOM 2645 N N . GLU A 1 322 ? -3.773 5.532 8.800 1.00 94.12 322 GLU A N 1
ATOM 2646 C CA . GLU A 1 322 ? -5.113 5.228 8.314 1.00 94.12 322 GLU A CA 1
ATOM 2647 C C . GLU A 1 322 ? -5.045 3.931 7.511 1.00 94.12 322 GLU A C 1
ATOM 2649 O O . GLU A 1 322 ? -4.521 3.918 6.401 1.00 94.12 322 GLU A O 1
ATOM 2654 N N . GLN A 1 323 ? -5.526 2.823 8.072 1.00 94.44 323 GLN A N 1
ATOM 2655 C CA . GLN A 1 323 ? -5.398 1.500 7.462 1.00 94.44 323 GLN A CA 1
ATOM 2656 C C . GLN A 1 323 ? -6.717 0.721 7.467 1.00 94.44 323 GLN A C 1
ATOM 2658 O O . GLN A 1 323 ? -7.603 1.007 8.278 1.00 94.44 323 GLN A O 1
ATOM 2663 N N . PRO A 1 324 ? -6.872 -0.278 6.576 1.00 94.81 324 PRO A N 1
ATOM 2664 C CA . PRO A 1 324 ? -8.067 -1.105 6.554 1.00 94.81 324 PRO A CA 1
ATOM 2665 C C . PRO A 1 324 ? -8.332 -1.796 7.893 1.00 94.81 324 PRO A C 1
ATOM 2667 O O . PRO A 1 324 ? -7.423 -2.379 8.491 1.00 94.81 324 PRO A O 1
ATOM 2670 N N . ALA A 1 325 ? -9.588 -1.792 8.330 1.00 94.00 325 ALA A N 1
ATOM 2671 C CA . ALA A 1 325 ? -10.001 -2.396 9.587 1.00 94.00 325 ALA A CA 1
ATOM 2672 C C . ALA A 1 325 ? -11.335 -3.145 9.475 1.00 94.00 325 ALA A C 1
ATOM 2674 O O . ALA A 1 325 ? -12.234 -2.773 8.718 1.00 94.00 325 ALA A O 1
ATOM 2675 N N . VAL A 1 326 ? -11.491 -4.203 10.273 1.00 93.75 326 VAL A N 1
ATOM 2676 C CA . VAL A 1 326 ? -12.801 -4.793 10.561 1.00 93.75 326 VAL A CA 1
ATOM 2677 C C . VAL A 1 326 ? -13.412 -4.021 11.717 1.00 93.75 326 VAL A C 1
ATOM 2679 O O . VAL A 1 326 ? -12.838 -3.984 12.802 1.00 93.75 326 VAL A O 1
ATOM 2682 N N . VAL A 1 327 ? -14.590 -3.444 11.501 1.00 92.50 327 VAL A N 1
ATOM 2683 C CA . VAL A 1 327 ? -15.369 -2.778 12.542 1.00 92.50 327 VAL A CA 1
ATOM 2684 C C . VAL A 1 327 ? -16.621 -3.592 12.809 1.00 92.50 327 VAL A C 1
ATOM 2686 O O . VAL A 1 327 ? -17.401 -3.897 11.901 1.00 92.50 327 VAL A O 1
ATOM 2689 N N . GLU A 1 328 ? -16.834 -3.938 14.071 1.00 92.94 328 GLU A N 1
ATOM 2690 C CA . GLU A 1 328 ? -18.073 -4.547 14.532 1.00 92.94 328 GLU A CA 1
ATOM 2691 C C . GLU A 1 328 ? -18.770 -3.647 15.540 1.00 92.94 328 GLU A C 1
ATOM 2693 O O . GLU A 1 328 ? -18.243 -3.349 16.606 1.00 92.94 328 GLU A O 1
ATOM 2698 N N . TYR A 1 329 ? -19.990 -3.254 15.198 1.00 92.12 329 TYR A N 1
ATOM 2699 C CA . TYR A 1 329 ? -20.848 -2.399 16.001 1.00 92.12 329 TYR A CA 1
ATOM 2700 C C . TYR A 1 329 ? -21.794 -3.246 16.851 1.00 92.12 329 TYR A C 1
ATOM 2702 O O . TYR A 1 329 ? -22.486 -4.121 16.321 1.00 92.12 329 TYR A O 1
ATOM 2710 N N . PHE A 1 330 ? -21.873 -2.957 18.150 1.00 92.00 330 PHE A N 1
ATOM 2711 C CA . PHE A 1 330 ? -22.751 -3.647 19.096 1.00 92.00 330 PHE A CA 1
ATOM 2712 C C . PHE A 1 330 ? -24.013 -2.819 19.341 1.00 92.00 330 PHE A C 1
ATOM 2714 O O . PHE A 1 330 ? -24.059 -1.972 20.230 1.00 92.00 330 PHE A O 1
ATOM 2721 N N . HIS A 1 331 ? -25.055 -3.062 18.555 1.00 87.00 331 HIS A N 1
ATOM 2722 C CA . HIS A 1 331 ? -26.360 -2.417 18.716 1.00 87.00 331 HIS A CA 1
ATOM 2723 C C . HIS A 1 331 ? -27.123 -3.007 19.899 1.00 87.00 331 HIS A C 1
ATOM 2725 O O . HIS A 1 331 ? -26.779 -4.055 20.431 1.00 87.00 331 HIS A O 1
ATOM 2731 N N . SER A 1 332 ? -28.229 -2.381 20.292 1.00 77.38 332 SER A N 1
ATOM 2732 C CA . SER A 1 332 ? -29.091 -2.932 21.349 1.00 77.38 332 SER A CA 1
ATOM 2733 C C . SER A 1 332 ? -29.708 -4.297 20.989 1.00 77.38 332 SER A C 1
ATOM 2735 O O . SER A 1 332 ? -29.952 -5.121 21.874 1.00 77.38 332 SER A O 1
ATOM 2737 N N . ASN A 1 333 ? -29.931 -4.556 19.696 1.00 79.19 333 ASN A N 1
ATOM 2738 C CA . ASN A 1 333 ? -30.624 -5.731 19.161 1.00 79.19 333 ASN A CA 1
ATOM 2739 C C . ASN A 1 333 ? -29.702 -6.782 18.509 1.00 79.19 333 ASN A C 1
ATOM 2741 O O . ASN A 1 333 ? -30.208 -7.750 17.942 1.00 79.19 333 ASN A O 1
ATOM 2745 N N . GLY A 1 334 ? -28.379 -6.614 18.579 1.00 83.44 334 GLY A N 1
ATOM 2746 C CA . GLY A 1 334 ? -27.407 -7.538 17.990 1.00 83.44 334 GLY A CA 1
ATOM 2747 C C . GLY A 1 334 ? -26.099 -6.841 17.627 1.00 83.44 334 GLY A C 1
ATOM 2748 O O . GLY A 1 334 ? -25.866 -5.709 18.038 1.00 83.44 334 GLY A O 1
ATOM 2749 N N . SER A 1 335 ? -25.251 -7.499 16.838 1.00 84.62 335 SER A N 1
ATOM 2750 C CA . SER A 1 335 ? -24.053 -6.876 16.273 1.00 84.62 335 SER A CA 1
ATOM 2751 C C . SER A 1 335 ? -24.066 -6.894 14.748 1.00 84.62 335 SER A C 1
ATOM 2753 O O . SER A 1 335 ? -24.692 -7.748 14.116 1.00 84.62 335 SER A O 1
ATOM 2755 N N . THR A 1 336 ? -23.393 -5.916 14.149 1.00 86.19 336 THR A N 1
ATOM 2756 C CA . THR A 1 336 ? -23.180 -5.832 12.700 1.00 86.19 336 THR A CA 1
ATOM 2757 C C . THR A 1 336 ? -21.710 -5.576 12.438 1.00 86.19 336 THR A C 1
ATOM 2759 O O . THR A 1 336 ? -21.158 -4.640 13.011 1.00 86.19 336 THR A O 1
ATOM 2762 N N . SER A 1 337 ? -21.100 -6.358 11.554 1.00 86.31 337 SER A N 1
ATOM 2763 C CA . SER A 1 337 ? -19.708 -6.184 11.145 1.00 86.31 337 SER A CA 1
ATOM 2764 C C . SER A 1 337 ? -19.633 -5.849 9.660 1.00 86.31 337 SER A C 1
ATOM 2766 O O . SER A 1 337 ? -20.499 -6.261 8.880 1.00 86.31 337 SER A O 1
ATOM 2768 N N . ASN A 1 338 ? -18.621 -5.077 9.282 1.00 80.69 338 ASN A N 1
ATOM 2769 C CA . ASN A 1 338 ? -18.226 -4.936 7.888 1.00 80.69 338 ASN A CA 1
ATOM 2770 C C . ASN A 1 338 ? -17.589 -6.241 7.358 1.00 80.69 338 ASN A C 1
ATOM 2772 O O . ASN A 1 338 ? -17.550 -7.278 8.023 1.00 80.69 338 ASN A O 1
ATOM 2776 N N . SER A 1 339 ? -17.160 -6.231 6.097 1.00 77.62 339 SER A N 1
ATOM 2777 C CA . SER A 1 339 ? -16.540 -7.412 5.492 1.00 77.62 339 SER A CA 1
ATOM 2778 C C . SER A 1 339 ? -15.195 -7.754 6.146 1.00 77.62 339 SER A C 1
ATOM 2780 O O . SER A 1 339 ? -14.513 -6.873 6.656 1.00 77.62 339 SER A O 1
ATOM 2782 N N . ASN A 1 340 ? -14.774 -9.021 6.077 1.00 88.94 340 ASN A N 1
ATOM 2783 C CA . ASN A 1 340 ? -13.430 -9.414 6.514 1.00 88.94 340 ASN A CA 1
ATOM 2784 C C . ASN A 1 340 ? -12.322 -8.765 5.658 1.00 88.94 340 ASN A C 1
ATOM 2786 O O . ASN A 1 340 ? -12.581 -8.300 4.547 1.00 88.94 340 ASN A O 1
ATOM 2790 N N . LEU A 1 341 ? -11.081 -8.818 6.156 1.00 92.94 341 LEU A N 1
ATOM 2791 C CA . LEU A 1 341 ? -9.889 -8.253 5.506 1.00 92.94 341 LEU A CA 1
ATOM 2792 C C . LEU A 1 341 ? -9.139 -9.240 4.590 1.00 92.94 341 LEU A C 1
ATOM 2794 O O . LEU A 1 341 ? -7.936 -9.102 4.367 1.00 92.94 341 LEU A O 1
ATOM 2798 N N . ASN A 1 342 ? -9.795 -10.299 4.097 1.00 93.88 342 ASN A N 1
ATOM 2799 C CA . ASN A 1 342 ? -9.104 -11.312 3.286 1.00 93.88 342 ASN A CA 1
ATOM 2800 C C . ASN A 1 342 ? -8.568 -10.729 1.973 1.00 93.88 342 ASN A C 1
ATOM 2802 O O . ASN A 1 342 ? -7.490 -11.116 1.526 1.00 93.88 342 ASN A O 1
ATOM 2806 N N . PHE A 1 343 ? -9.315 -9.806 1.366 1.00 96.12 343 PHE A N 1
ATOM 2807 C CA . PHE A 1 343 ? -8.911 -9.133 0.136 1.00 96.12 343 PHE A CA 1
ATOM 2808 C C . PHE A 1 343 ? -7.646 -8.302 0.350 1.00 96.12 343 PHE A C 1
ATOM 2810 O O . PHE A 1 343 ? -6.678 -8.463 -0.386 1.00 96.12 343 PHE A O 1
ATOM 2817 N N . GLU A 1 344 ? -7.637 -7.462 1.381 1.00 96.56 344 GLU A N 1
ATOM 2818 C CA . GLU A 1 344 ? -6.539 -6.558 1.697 1.00 96.56 344 GLU A CA 1
ATOM 2819 C C . GLU A 1 344 ? -5.285 -7.361 2.065 1.00 96.56 344 GLU A C 1
ATOM 2821 O O . GLU A 1 344 ? -4.213 -7.093 1.533 1.00 96.56 344 GLU A O 1
ATOM 2826 N N . LYS A 1 345 ? -5.419 -8.429 2.866 1.00 95.44 345 LYS A N 1
ATOM 2827 C CA . LYS A 1 345 ? -4.298 -9.327 3.200 1.00 95.44 345 LYS A CA 1
ATOM 2828 C C . LYS A 1 345 ? -3.676 -9.965 1.952 1.00 95.44 345 LYS A C 1
ATOM 2830 O O . LYS A 1 345 ? -2.456 -9.964 1.804 1.00 95.44 345 LYS A O 1
ATOM 2835 N N . LEU A 1 346 ? -4.500 -10.479 1.035 1.00 96.44 346 LEU A N 1
ATOM 2836 C CA . LEU A 1 346 ? -4.022 -11.078 -0.216 1.00 96.44 346 LEU A CA 1
ATOM 2837 C C . LEU A 1 346 ? -3.420 -10.043 -1.175 1.00 96.44 346 LEU A C 1
ATOM 2839 O O . LEU A 1 346 ? -2.443 -10.346 -1.863 1.00 96.44 346 LEU A O 1
ATOM 2843 N N . LEU A 1 347 ? -3.989 -8.837 -1.231 1.00 97.75 347 LEU A N 1
ATOM 2844 C CA . LEU A 1 347 ? -3.481 -7.725 -2.031 1.00 97.75 347 LEU A CA 1
ATOM 2845 C C . LEU A 1 347 ? -2.093 -7.297 -1.547 1.00 97.75 347 LEU A C 1
ATOM 2847 O O . LEU A 1 347 ? -1.165 -7.265 -2.351 1.00 97.75 347 LEU A O 1
ATOM 2851 N N . LEU A 1 348 ? -1.941 -7.030 -0.248 1.00 96.88 348 LEU A N 1
ATOM 2852 C CA . LEU A 1 348 ? -0.674 -6.608 0.351 1.00 96.88 348 LEU A CA 1
ATOM 2853 C C . LEU A 1 348 ? 0.413 -7.680 0.194 1.00 96.88 348 LEU A C 1
ATOM 2855 O O . LEU A 1 348 ? 1.533 -7.371 -0.210 1.00 96.88 348 LEU A O 1
ATOM 2859 N N . GLN A 1 349 ? 0.069 -8.956 0.397 1.00 96.31 349 GLN A N 1
ATOM 2860 C CA . GLN A 1 349 ? 0.991 -10.060 0.120 1.00 96.31 349 GLN A CA 1
ATOM 2861 C C . GLN A 1 349 ? 1.408 -10.094 -1.360 1.00 96.31 349 GLN A C 1
ATOM 2863 O O . GLN A 1 349 ? 2.591 -10.209 -1.673 1.00 96.31 349 GLN A O 1
ATOM 2868 N N . SER A 1 350 ? 0.451 -9.942 -2.282 1.00 97.81 350 SER A N 1
ATOM 2869 C CA . SER A 1 350 ? 0.737 -9.942 -3.723 1.00 97.81 350 SER A CA 1
ATOM 2870 C C . SER A 1 350 ? 1.593 -8.747 -4.152 1.00 97.81 350 SER A C 1
ATOM 2872 O O . SER A 1 350 ? 2.372 -8.876 -5.091 1.00 97.81 350 SER A O 1
ATOM 2874 N N . LEU A 1 351 ? 1.475 -7.601 -3.475 1.00 97.56 351 LEU A N 1
ATOM 2875 C CA . LEU A 1 351 ? 2.321 -6.426 -3.697 1.00 97.56 351 LEU A CA 1
ATOM 2876 C C . LEU A 1 351 ? 3.755 -6.647 -3.212 1.00 97.56 351 LEU A C 1
ATOM 2878 O O . LEU A 1 351 ? 4.689 -6.294 -3.928 1.00 97.56 351 LEU A O 1
ATOM 2882 N N . SER A 1 352 ? 3.941 -7.280 -2.053 1.00 95.56 352 SER A N 1
ATOM 2883 C CA . SER A 1 352 ? 5.275 -7.658 -1.566 1.00 95.56 352 SER A CA 1
ATOM 2884 C C . SER A 1 352 ? 5.977 -8.621 -2.536 1.00 95.56 352 SER A C 1
ATOM 2886 O O . SER A 1 352 ? 7.138 -8.415 -2.909 1.00 95.56 352 SER A O 1
ATOM 2888 N N . ASP A 1 353 ? 5.240 -9.615 -3.041 1.00 96.81 353 ASP A N 1
ATOM 2889 C CA . ASP A 1 353 ? 5.748 -10.533 -4.062 1.00 96.81 353 ASP A CA 1
ATOM 2890 C C . ASP A 1 353 ? 6.041 -9.806 -5.387 1.00 96.81 353 ASP A C 1
ATOM 2892 O O . ASP A 1 353 ? 7.048 -10.087 -6.040 1.00 96.81 353 ASP A O 1
ATOM 2896 N N . LEU A 1 354 ? 5.184 -8.852 -5.784 1.00 97.25 354 LEU A N 1
ATOM 2897 C CA . LEU A 1 354 ? 5.375 -8.036 -6.986 1.00 97.25 354 LEU A CA 1
ATOM 2898 C C . LEU A 1 354 ? 6.648 -7.191 -6.894 1.00 97.25 354 LEU A C 1
ATOM 2900 O O . LEU A 1 354 ? 7.415 -7.163 -7.850 1.00 97.25 354 LEU A O 1
ATOM 2904 N N . SER A 1 355 ? 6.890 -6.532 -5.761 1.00 93.69 355 SER A N 1
ATOM 2905 C CA . SER A 1 355 ? 8.117 -5.766 -5.524 1.00 93.69 355 SER A CA 1
ATOM 2906 C C . SER A 1 355 ? 9.351 -6.667 -5.653 1.00 93.69 355 SER A C 1
ATOM 2908 O O . SER A 1 355 ? 10.252 -6.386 -6.443 1.00 93.69 355 SER A O 1
ATOM 2910 N N . THR A 1 356 ? 9.325 -7.830 -4.995 1.00 94.00 356 THR A N 1
ATOM 2911 C CA . THR A 1 356 ? 10.427 -8.802 -5.031 1.00 94.00 356 THR A CA 1
ATOM 2912 C C . THR A 1 356 ? 10.722 -9.304 -6.446 1.00 94.00 356 THR A C 1
ATOM 2914 O O . THR A 1 356 ? 11.886 -9.391 -6.843 1.00 94.00 356 THR A O 1
ATOM 2917 N N . ILE A 1 357 ? 9.693 -9.667 -7.225 1.00 95.31 357 ILE A N 1
ATOM 2918 C CA . ILE A 1 357 ? 9.912 -10.166 -8.590 1.00 95.31 357 ILE A CA 1
ATOM 2919 C C . ILE A 1 357 ? 10.322 -9.054 -9.549 1.00 95.31 357 ILE A C 1
ATOM 2921 O O . ILE A 1 357 ? 11.096 -9.308 -10.465 1.00 95.31 357 ILE A O 1
ATOM 2925 N N . THR A 1 358 ? 9.831 -7.832 -9.337 1.00 92.31 358 THR A N 1
ATOM 2926 C CA . THR A 1 358 ? 10.169 -6.687 -10.182 1.00 92.31 358 THR A CA 1
ATOM 2927 C C . THR A 1 358 ? 11.660 -6.403 -10.090 1.00 92.31 358 THR A C 1
ATOM 2929 O O . THR A 1 358 ? 12.313 -6.385 -11.127 1.00 92.31 358 THR A O 1
ATOM 2932 N N . TYR A 1 359 ? 12.209 -6.363 -8.873 1.00 89.62 359 TYR A N 1
ATOM 2933 C CA . TYR A 1 359 ? 13.648 -6.232 -8.648 1.00 89.62 359 TYR A CA 1
ATOM 2934 C C . TYR A 1 359 ? 14.461 -7.326 -9.361 1.00 89.62 359 TYR A C 1
ATOM 2936 O O . TYR A 1 359 ? 15.466 -7.047 -10.002 1.00 89.62 359 TYR A O 1
ATOM 2944 N N . LYS A 1 360 ? 14.012 -8.591 -9.322 1.00 91.62 360 LYS A N 1
ATOM 2945 C CA . LYS A 1 360 ? 14.688 -9.707 -10.020 1.00 91.62 360 LYS A CA 1
ATOM 2946 C C . LYS A 1 360 ? 14.612 -9.626 -11.551 1.00 91.62 360 LYS A C 1
ATOM 2948 O O . LYS A 1 360 ? 15.403 -10.282 -12.221 1.00 91.62 360 LYS A O 1
ATOM 2953 N N . LEU A 1 361 ? 13.610 -8.940 -12.102 1.00 87.44 361 LEU A N 1
ATOM 2954 C CA . LEU A 1 361 ? 13.445 -8.756 -13.548 1.00 87.44 361 LEU A CA 1
ATOM 2955 C C . LEU A 1 361 ? 14.227 -7.537 -14.060 1.00 87.44 361 LEU A C 1
ATOM 2957 O O . LEU A 1 361 ? 14.552 -7.482 -15.247 1.00 87.44 361 LEU A O 1
ATOM 2961 N N . THR A 1 362 ? 14.503 -6.564 -13.188 1.00 81.75 362 THR A N 1
ATOM 2962 C CA . THR A 1 362 ? 15.200 -5.314 -13.521 1.00 81.75 362 THR A CA 1
ATOM 2963 C C . THR A 1 362 ? 16.682 -5.309 -13.138 1.00 81.75 362 THR A C 1
ATOM 2965 O O . THR A 1 362 ? 17.427 -4.536 -13.740 1.00 81.75 362 THR A O 1
ATOM 2968 N N . ALA A 1 363 ? 17.109 -6.165 -12.204 1.00 74.12 363 ALA A N 1
ATOM 2969 C CA . ALA A 1 363 ? 18.515 -6.479 -11.926 1.00 74.12 363 ALA A CA 1
ATOM 2970 C C . ALA A 1 363 ? 19.150 -7.308 -13.055 1.00 74.12 363 ALA A C 1
ATOM 2972 O O . ALA A 1 363 ? 20.357 -7.094 -13.313 1.00 74.12 363 ALA A O 1
#

Foldseek 3Di:
DDDDDDDDDDDDDDDDDDDDDDDDDDDPPPDDDPPPVCVVVVDDDDPPDPPVQPPPDDQVQQVVFAVLQLVQLCVVVVHDDQDQDPDDPPVSSVSSQVVSQVRCCVVPVQKGWDWHDDPRGTHIKIKHFPCCVLAFLEDALCLLVLCVVVVVVLLNLLVLLLLLCCCPAQVAAEDDCPDPLVVLLVVVQVCLVVPCPVDDPVVSVVVNVVSVVCVVCSVVSVVSSPDCVSNVCNVVSLVPDDDPDPLSVLVSVLSVLSVVLCVVPVRDYFCPQQDCSRDPDDPQLEAECNLRGHYDHDDDDPSNVSSCVVSCVVVVSHPYYRGGIWMWTRGSVHIDIDDDCPSVVSVSVSSVSSVVSSVVSSD

Secondary structure (DSSP, 8-state):
-------PPPPPPPPPPP------------PPPP--TTGGGG--PPP----GGGSSS-HHHHHHHHHHHHHHHHHHHT----PPPSSPTTHHHHHHHHHHHHHHHHH-TT-EEEEEEETTEEEEEEEEE---TT--EEEESHHHHHHHHHT-HHHHHHHHHHHHHHHHTT-PBPP-TTSHHHHHHHHHHHHHHH-TTTS-HHHHHHHHHHHHHHHHHHHHHHHHHH-THHHHTHHHHHHH----SHHHHHHHHHHHHHHHHHHHSTT--GGGGB-GGG--S-GGGEEPHHHHEEEES-SSSHHHHHHHHHHHHHHHT-SEE--BEEEEEEETTEEEE---SHHHHHHHHHHHHHHHHHHHHH-